Protein AF-0000000077172745 (afdb_homodimer)

Nearest PDB structures (foldseek):
  8a3k-assembly1_UNK  TM=3.254E-01  e=9.854E+00  synthetic construct
  8zrk-assembly1_R  TM=3.147E-01  e=7.035E+00  Homo sapiens
  8zrk-assembly1_R  TM=2.642E-01  e=8.471E+00  Homo sapiens
  8a3k-assembly1_UNK  TM=2.115E-01  e=8.072E+00  synthetic construct

Structure (mmCIF, N/CA/C/O backbone):
data_AF-0000000077172745-model_v1
#
loop_
_entity.id
_entity.type
_entity.pdbx_description
1 polymer 'Gll1315 protein'
#
loop_
_atom_site.group_PDB
_atom_site.id
_atom_site.type_symbol
_atom_site.label_atom_id
_atom_site.label_alt_id
_atom_site.label_comp_id
_atom_site.label_asym_id
_atom_site.label_entity_id
_atom_site.label_seq_id
_atom_site.pdbx_PDB_ins_code
_atom_site.Cartn_x
_atom_site.Cartn_y
_atom_site.Cartn_z
_atom_site.occupancy
_atom_site.B_iso_or_equiv
_atom_site.auth_seq_id
_atom_site.auth_comp_id
_atom_site.auth_asym_id
_atom_site.auth_atom_id
_atom_site.pdbx_PDB_model_num
ATOM 1 N N . MET A 1 1 ? -24.391 -17.422 -0.365 1 50.84 1 MET A N 1
ATOM 2 C CA . MET A 1 1 ? -23.547 -17.688 -1.522 1 50.84 1 MET A CA 1
ATOM 3 C C . MET A 1 1 ? -24.297 -17.453 -2.822 1 50.84 1 MET A C 1
ATOM 5 O O . MET A 1 1 ? -25.5 -17.75 -2.914 1 50.84 1 MET A O 1
ATOM 9 N N . LEU A 1 2 ? -23.891 -16.484 -3.512 1 57.5 2 LEU A N 1
ATOM 10 C CA . LEU A 1 2 ? -24.594 -16.266 -4.773 1 57.5 2 LEU A CA 1
ATOM 11 C C . LEU A 1 2 ? -24.75 -17.578 -5.539 1 57.5 2 LEU A C 1
ATOM 13 O O . LEU A 1 2 ? -23.875 -18.453 -5.469 1 57.5 2 LEU A O 1
ATOM 17 N N . PRO A 1 3 ? -25.844 -17.797 -6.059 1 70.88 3 PRO A N 1
ATOM 18 C CA . PRO A 1 3 ? -26.016 -19.047 -6.801 1 70.88 3 PRO A CA 1
ATOM 19 C C . PRO A 1 3 ? -24.969 -19.234 -7.902 1 70.88 3 PRO A C 1
ATOM 21 O O . PRO A 1 3 ? -24.547 -18.25 -8.523 1 70.88 3 PRO A O 1
ATOM 24 N N . GLU A 1 4 ? -24.344 -20.391 -7.949 1 77.44 4 GLU A N 1
ATOM 25 C CA . GLU A 1 4 ? -23.297 -20.797 -8.875 1 77.44 4 GLU A CA 1
ATOM 26 C C . GLU A 1 4 ? -23.609 -20.344 -10.297 1 77.44 4 GLU A C 1
ATOM 28 O O . GLU A 1 4 ? -22.719 -19.922 -11.039 1 77.44 4 GLU A O 1
ATOM 33 N N . ASN A 1 5 ? -24.828 -20.359 -10.617 1 82.69 5 ASN A N 1
ATOM 34 C CA . ASN A 1 5 ? -25.234 -19.969 -11.969 1 82.69 5 ASN A CA 1
ATOM 35 C C . ASN A 1 5 ? -24.969 -18.5 -12.227 1 82.69 5 ASN A C 1
ATOM 37 O O . ASN A 1 5 ? -24.516 -18.125 -13.305 1 82.69 5 ASN A O 1
ATOM 41 N N . TRP A 1 6 ? -25.297 -17.703 -11.266 1 86.25 6 TRP A N 1
ATOM 42 C CA . TRP A 1 6 ? -25.094 -16.266 -11.422 1 86.25 6 TRP A CA 1
ATOM 43 C C . TRP A 1 6 ? -23.609 -15.93 -11.531 1 86.25 6 TRP A C 1
ATOM 45 O O . TRP A 1 6 ? -23.219 -15.055 -12.297 1 86.25 6 TRP A O 1
ATOM 55 N N . LEU A 1 7 ? -22.844 -16.625 -10.844 1 86.5 7 LEU A N 1
ATOM 56 C CA . LEU A 1 7 ? -21.406 -16.391 -10.867 1 86.5 7 LEU A CA 1
ATOM 57 C C . LEU A 1 7 ? -20.812 -16.734 -12.234 1 86.5 7 LEU A C 1
ATOM 59 O O . LEU A 1 7 ? -19.984 -15.992 -12.758 1 86.5 7 LEU A O 1
ATOM 63 N N . ARG A 1 8 ? -21.281 -17.766 -12.797 1 86.81 8 ARG A N 1
ATOM 64 C CA . ARG A 1 8 ? -20.797 -18.188 -14.109 1 86.81 8 ARG A CA 1
ATOM 65 C C . ARG A 1 8 ? -21.266 -17.219 -15.195 1 86.81 8 ARG A C 1
ATOM 67 O O . ARG A 1 8 ? -20.531 -16.969 -16.172 1 86.81 8 ARG A O 1
ATOM 74 N N . GLN A 1 9 ? -22.438 -16.75 -14.977 1 87.38 9 GLN A N 1
ATOM 75 C CA . GLN A 1 9 ? -22.938 -15.766 -15.93 1 87.38 9 GLN A CA 1
ATOM 76 C C . GLN A 1 9 ? -22.094 -1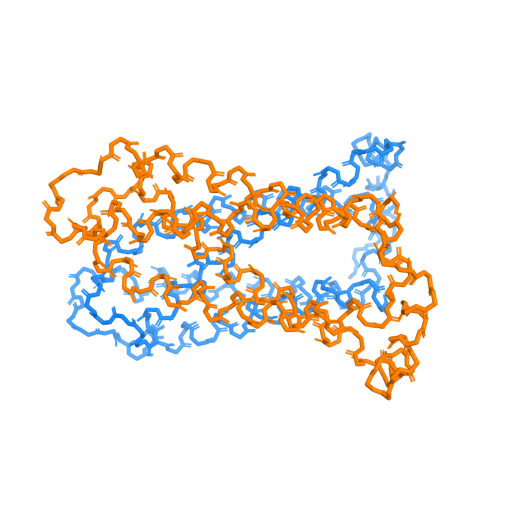4.492 -15.891 1 87.38 9 GLN A C 1
ATOM 78 O O . GLN A 1 9 ? -21.828 -13.891 -16.922 1 87.38 9 GLN A O 1
ATOM 83 N N . LEU A 1 10 ? -21.734 -14.156 -14.75 1 86 10 LEU A N 1
ATOM 84 C CA . LEU A 1 10 ? -20.891 -12.977 -14.586 1 86 10 LEU A CA 1
ATOM 85 C C . LEU A 1 10 ? -19.562 -13.172 -15.305 1 86 10 LEU A C 1
ATOM 87 O O . LEU A 1 10 ? -19.062 -12.25 -15.961 1 86 10 LEU A O 1
ATOM 91 N N . GLU A 1 11 ? -19.016 -14.312 -15.242 1 88.88 11 GLU A N 1
ATOM 92 C CA . GLU A 1 11 ? -17.734 -14.633 -15.867 1 88.88 11 GLU A CA 1
ATOM 93 C C . GLU A 1 11 ? -17.844 -14.578 -17.391 1 88.88 11 GLU A C 1
ATOM 95 O O . GLU A 1 11 ? -16.828 -14.453 -18.078 1 88.88 11 GLU A O 1
ATOM 100 N N . GLN A 1 12 ? -19.047 -14.609 -17.844 1 89.31 12 GLN A N 1
ATOM 101 C CA . GLN A 1 12 ? -19.25 -14.703 -19.281 1 89.31 12 GLN A CA 1
ATOM 102 C C . GLN A 1 12 ? -19.531 -13.336 -19.891 1 89.31 12 GLN A C 1
ATOM 104 O O . GLN A 1 12 ? -19.641 -13.203 -21.109 1 89.31 12 GLN A O 1
ATOM 109 N N . THR A 1 13 ? -19.625 -12.352 -19.047 1 90.19 13 THR A N 1
ATOM 110 C CA . THR A 1 13 ? -19.797 -11.016 -19.609 1 90.19 13 THR A CA 1
ATOM 111 C C . THR A 1 13 ? -18.578 -10.617 -20.453 1 90.19 13 THR A C 1
ATOM 113 O O . THR A 1 13 ? -17.484 -11.125 -20.234 1 90.19 13 THR A O 1
ATOM 116 N N . ALA A 1 14 ? -18.797 -9.711 -21.375 1 91.12 14 ALA A N 1
ATOM 117 C CA . ALA A 1 14 ? -17.75 -9.336 -22.328 1 91.12 14 ALA A CA 1
ATOM 118 C C . ALA A 1 14 ? -16.531 -8.773 -21.625 1 91.12 14 ALA A C 1
ATOM 120 O O . ALA A 1 14 ? -15.398 -9.164 -21.906 1 91.12 14 ALA A O 1
ATOM 121 N N . PRO A 1 15 ? -16.703 -7.93 -20.672 1 90.44 15 PRO A N 1
ATOM 122 C CA . PRO A 1 15 ? -15.523 -7.43 -19.969 1 90.44 15 PRO A CA 1
ATOM 123 C C . PRO A 1 15 ? -14.773 -8.523 -19.203 1 90.44 15 PRO A C 1
ATOM 125 O O . PRO A 1 15 ? -13.547 -8.531 -19.172 1 90.44 15 PRO A O 1
ATOM 128 N N . ALA A 1 16 ? -15.453 -9.344 -18.625 1 92.12 16 ALA A N 1
ATOM 129 C CA . ALA A 1 16 ? -14.82 -10.445 -17.891 1 92.12 16 ALA A CA 1
ATOM 130 C C . ALA A 1 16 ? -14.031 -11.352 -18.828 1 92.12 16 ALA A C 1
ATOM 132 O O . ALA A 1 16 ? -12.906 -11.75 -18.516 1 92.12 16 ALA A O 1
ATOM 133 N N . VAL A 1 17 ? -14.633 -11.625 -19.953 1 92 17 VAL A N 1
ATOM 134 C CA . VAL A 1 17 ? -13.977 -12.469 -20.938 1 92 17 VAL A CA 1
ATOM 135 C C . VAL A 1 17 ? -12.742 -11.758 -21.5 1 92 17 VAL A C 1
ATOM 137 O O . VAL A 1 17 ? -11.688 -12.367 -21.656 1 92 17 VAL A O 1
ATOM 140 N N . ALA A 1 18 ? -12.906 -10.5 -21.75 1 91.81 18 ALA A N 1
ATOM 141 C CA . ALA A 1 18 ? -11.773 -9.727 -22.25 1 91.81 18 ALA A CA 1
ATOM 142 C C . ALA A 1 18 ? -10.617 -9.742 -21.266 1 91.81 18 ALA A C 1
ATOM 144 O O . ALA A 1 18 ? -9.453 -9.859 -21.656 1 91.81 18 ALA A O 1
ATOM 145 N N . LEU A 1 19 ? -10.898 -9.695 -20.016 1 91.19 19 LEU A N 1
ATOM 146 C CA . LEU A 1 19 ? -9.883 -9.703 -18.969 1 91.19 19 LEU A CA 1
ATOM 147 C C . LEU A 1 19 ? -9.164 -11.039 -18.922 1 91.19 19 LEU A C 1
ATOM 149 O O . LEU A 1 19 ? -7.945 -11.094 -18.719 1 91.19 19 LEU A O 1
ATOM 153 N N . ARG A 1 20 ? -9.844 -12.008 -19.172 1 89.94 20 ARG A N 1
ATOM 154 C CA . ARG A 1 20 ? -9.258 -13.344 -19.078 1 89.94 20 ARG A CA 1
ATOM 155 C C . ARG A 1 20 ? -8.453 -13.68 -20.328 1 89.94 20 ARG A C 1
ATOM 157 O O . ARG A 1 20 ? -7.453 -14.391 -20.266 1 89.94 20 ARG A O 1
ATOM 164 N N . GLN A 1 21 ? -8.93 -13.133 -21.375 1 88.81 2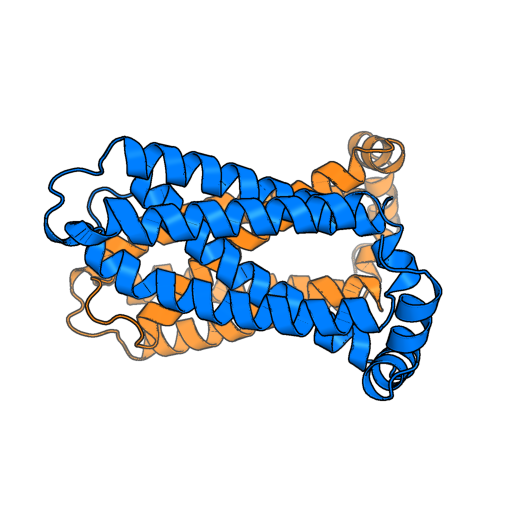1 GLN A N 1
ATOM 165 C CA . GLN A 1 21 ? -8.312 -13.492 -22.656 1 88.81 21 GLN A CA 1
ATOM 166 C C . GLN A 1 21 ? -7.129 -12.586 -22.969 1 88.81 21 GLN A C 1
ATOM 168 O O . GLN A 1 21 ? -6.211 -12.984 -23.688 1 88.81 21 GLN A O 1
ATOM 173 N N . GLY A 1 22 ? -7.188 -11.375 -22.484 1 89 22 GLY A N 1
ATOM 174 C CA . GLY A 1 22 ? -6.07 -10.469 -22.703 1 89 22 GLY A CA 1
ATOM 175 C C . GLY A 1 22 ? -4.852 -10.805 -21.875 1 89 22 GLY A C 1
ATOM 176 O O . GLY A 1 22 ? -4.941 -10.922 -20.641 1 89 22 GLY A O 1
ATOM 177 N N . VAL A 1 23 ? -3.795 -10.844 -22.562 1 89.5 23 VAL A N 1
ATOM 178 C CA . VAL A 1 23 ? -2.557 -11.281 -21.922 1 89.5 23 VAL A CA 1
ATOM 179 C C . VAL A 1 23 ? -2.178 -10.289 -20.828 1 89.5 23 VAL A C 1
ATOM 181 O O . VAL A 1 23 ? -1.741 -10.695 -19.75 1 89.5 23 VAL A O 1
ATOM 184 N N . TRP A 1 24 ? -2.383 -9.062 -21.078 1 93.31 24 TRP A N 1
ATOM 185 C CA . TRP A 1 24 ? -1.874 -8.062 -20.156 1 93.31 24 TRP A CA 1
ATOM 186 C C . TRP A 1 24 ? -3.02 -7.352 -19.438 1 93.31 24 TRP A C 1
ATOM 188 O O . TRP A 1 24 ? -2.789 -6.523 -18.562 1 93.31 24 TRP A O 1
ATOM 198 N N . LEU A 1 25 ? -4.227 -7.598 -19.75 1 94.31 25 LEU A N 1
ATOM 199 C CA . LEU A 1 25 ? -5.352 -6.855 -19.203 1 94.31 25 LEU A CA 1
ATOM 200 C C . LEU A 1 25 ? -5.555 -7.203 -17.719 1 94.31 25 LEU A C 1
ATOM 202 O O . LEU A 1 25 ? -5.711 -6.309 -16.891 1 94.31 25 LEU A O 1
ATOM 206 N N . TYR A 1 26 ? -5.5 -8.5 -17.422 1 94.31 26 TYR A N 1
ATOM 207 C CA . TYR A 1 26 ? -5.695 -8.922 -16.047 1 94.31 26 TYR A CA 1
ATOM 208 C C . TYR A 1 26 ? -4.578 -8.391 -15.156 1 94.31 26 TYR A C 1
ATOM 210 O O . TYR A 1 26 ? -4.84 -7.727 -14.148 1 94.31 26 TYR A O 1
ATOM 218 N N . PRO A 1 27 ? -3.262 -8.555 -15.547 1 95.62 27 PRO A N 1
ATOM 219 C CA . PRO A 1 27 ? -2.176 -7.973 -14.75 1 95.62 27 PRO A CA 1
ATOM 220 C C . PRO A 1 27 ? -2.277 -6.457 -14.625 1 95.62 27 PRO A C 1
ATOM 222 O O . PRO A 1 27 ? -1.939 -5.891 -13.586 1 95.62 27 PRO A O 1
ATOM 225 N N . ALA A 1 28 ? -2.734 -5.805 -15.656 1 97.19 28 ALA A N 1
ATOM 226 C CA . ALA A 1 28 ? -2.867 -4.352 -15.617 1 97.19 28 ALA A CA 1
ATOM 227 C C . ALA A 1 28 ? -3.916 -3.924 -14.594 1 97.19 28 ALA A C 1
ATOM 229 O O . ALA A 1 28 ? -3.691 -2.99 -13.812 1 97.19 28 ALA A O 1
ATOM 230 N N . VAL A 1 29 ? -5.078 -4.602 -14.547 1 97.56 29 VAL A N 1
ATOM 231 C CA . VAL A 1 29 ? -6.129 -4.273 -13.586 1 97.56 29 VAL A CA 1
ATOM 232 C C . VAL A 1 29 ? -5.672 -4.629 -12.172 1 97.56 29 VAL A C 1
ATOM 234 O O . VAL A 1 29 ? -5.977 -3.912 -11.219 1 97.56 29 VAL A O 1
ATOM 237 N N . GLU A 1 30 ? -4.926 -5.672 -12.07 1 97.19 30 GLU A N 1
ATOM 238 C CA . GLU A 1 30 ? -4.363 -6.047 -10.773 1 97.19 30 GLU A CA 1
ATOM 239 C C . GLU A 1 30 ? -3.418 -4.969 -10.25 1 97.19 30 GLU A C 1
ATOM 241 O O . GLU A 1 30 ? -3.453 -4.629 -9.062 1 97.19 30 GLU A O 1
ATOM 246 N N . ILE A 1 31 ? -2.6 -4.461 -11.086 1 98.31 31 ILE A N 1
ATOM 247 C CA . ILE A 1 31 ? -1.647 -3.416 -10.727 1 98.31 31 ILE A CA 1
ATOM 248 C C . ILE A 1 31 ? -2.398 -2.168 -10.273 1 98.31 31 ILE A C 1
ATOM 250 O O . ILE A 1 31 ? -2.033 -1.55 -9.266 1 98.31 31 ILE A O 1
ATOM 254 N N . VAL A 1 32 ? -3.443 -1.832 -10.992 1 98.44 32 VAL A N 1
ATOM 255 C CA . VAL A 1 32 ? -4.27 -0.694 -10.602 1 98.44 32 VAL A CA 1
ATOM 256 C C . VAL A 1 32 ? -4.883 -0.946 -9.227 1 98.44 32 VAL A C 1
ATOM 258 O O . VAL A 1 32 ? -4.895 -0.056 -8.375 1 98.44 32 VAL A O 1
ATOM 261 N N . HIS A 1 33 ? -5.426 -2.186 -9.047 1 98.44 33 HIS A N 1
ATOM 262 C CA . HIS A 1 33 ? -6.031 -2.553 -7.777 1 98.44 33 HIS A CA 1
ATOM 263 C C . HIS A 1 33 ? -5.027 -2.445 -6.637 1 98.44 33 HIS A C 1
ATOM 265 O O . HIS A 1 33 ? -5.332 -1.884 -5.582 1 98.44 33 HIS A O 1
ATOM 271 N N . ILE A 1 34 ? -3.805 -2.865 -6.805 1 98.38 34 ILE A N 1
ATOM 272 C CA . ILE A 1 34 ? -2.754 -2.859 -5.793 1 98.38 34 ILE A CA 1
ATOM 273 C C . ILE A 1 34 ? -2.322 -1.423 -5.508 1 98.38 34 ILE A C 1
ATOM 275 O O . ILE A 1 34 ? -2.182 -1.029 -4.344 1 98.38 34 ILE A O 1
ATOM 279 N N . ALA A 1 35 ? -2.158 -0.642 -6.539 1 98.44 35 ALA A N 1
ATOM 280 C CA . ALA A 1 35 ? -1.771 0.756 -6.375 1 98.44 35 ALA A CA 1
ATOM 281 C C . ALA A 1 35 ? -2.828 1.53 -5.59 1 98.44 35 ALA A C 1
ATOM 283 O O . ALA A 1 35 ? -2.5 2.311 -4.695 1 98.44 35 ALA A O 1
ATOM 284 N N . ALA A 1 36 ? -4.082 1.342 -5.996 1 98.75 36 ALA A N 1
ATOM 285 C CA . ALA A 1 36 ? -5.191 1.995 -5.305 1 98.75 36 ALA A CA 1
ATOM 286 C C . ALA A 1 36 ? -5.242 1.579 -3.838 1 98.75 36 ALA A C 1
ATOM 288 O O . ALA A 1 36 ? -5.48 2.41 -2.959 1 98.75 36 ALA A O 1
ATOM 289 N N . PHE A 1 37 ? -5.004 0.322 -3.613 1 98.5 37 PHE A N 1
ATOM 290 C CA . PHE A 1 37 ? -5.016 -0.201 -2.252 1 98.5 37 PHE A CA 1
ATOM 291 C C . PHE A 1 37 ? -3.895 0.416 -1.424 1 98.5 37 PHE A C 1
ATOM 293 O O . PHE A 1 37 ? -4.102 0.795 -0.27 1 98.5 37 PHE A O 1
ATOM 300 N N . VAL A 1 38 ? -2.689 0.513 -1.949 1 98.62 38 VAL A N 1
ATOM 301 C CA . VAL A 1 38 ? -1.536 1.095 -1.271 1 98.62 38 VAL A CA 1
ATOM 302 C C . VAL A 1 38 ? -1.859 2.521 -0.836 1 98.62 38 VAL A C 1
ATOM 304 O O . VAL A 1 38 ? -1.606 2.9 0.31 1 98.62 38 VAL A O 1
ATOM 307 N N . LEU A 1 39 ? -2.453 3.252 -1.712 1 98.44 39 LEU A N 1
ATOM 308 C CA . LEU A 1 39 ? -2.752 4.645 -1.397 1 98.44 39 LEU A CA 1
ATOM 309 C C . LEU A 1 39 ? -3.904 4.742 -0.402 1 98.44 39 LEU A C 1
ATOM 311 O O . LEU A 1 39 ? -3.869 5.566 0.516 1 98.44 39 LEU A O 1
ATOM 315 N N . ALA A 1 40 ? -4.934 3.916 -0.596 1 98.69 40 ALA A N 1
ATOM 316 C CA . ALA A 1 40 ? -6.086 3.957 0.296 1 98.69 40 ALA A CA 1
ATOM 317 C C . ALA A 1 40 ? -5.699 3.559 1.717 1 98.69 40 ALA A C 1
ATOM 319 O O . ALA A 1 40 ? -5.93 4.312 2.664 1 98.69 40 ALA A O 1
ATOM 320 N N . VAL A 1 41 ? -5.062 2.391 1.834 1 98.69 41 VAL A N 1
ATOM 321 C CA . VAL A 1 41 ? -4.707 1.863 3.146 1 98.69 41 VAL A CA 1
ATOM 322 C C . VAL A 1 41 ? -3.57 2.689 3.744 1 98.69 41 VAL A C 1
ATOM 324 O O . VAL A 1 41 ? -3.527 2.91 4.957 1 98.69 41 VAL A O 1
ATOM 327 N N . GLY A 1 42 ? -2.629 3.168 2.914 1 98.31 42 GLY A N 1
ATOM 328 C CA . GLY A 1 42 ? -1.601 4.074 3.4 1 98.31 42 GLY A CA 1
ATOM 329 C C . GLY A 1 42 ? -2.162 5.332 4.031 1 98.31 42 GLY A C 1
ATOM 330 O O . GLY A 1 42 ? -1.779 5.703 5.141 1 98.31 42 GLY A O 1
ATOM 331 N N . ALA A 1 43 ? -3.086 5.938 3.342 1 98.38 43 ALA A N 1
ATOM 332 C CA . ALA A 1 43 ? -3.697 7.168 3.834 1 98.38 43 ALA A CA 1
ATOM 333 C C . ALA A 1 43 ? -4.469 6.918 5.125 1 98.38 43 ALA A C 1
ATOM 335 O O . ALA A 1 43 ? -4.359 7.688 6.082 1 98.38 43 ALA A O 1
ATOM 336 N N . VAL A 1 44 ? -5.223 5.867 5.117 1 98.56 44 VAL A N 1
ATOM 337 C CA . VAL A 1 44 ? -6.023 5.535 6.293 1 98.56 44 VAL A CA 1
ATOM 338 C C . VAL A 1 44 ? -5.105 5.215 7.469 1 98.56 44 VAL A C 1
ATOM 340 O O . VAL A 1 44 ? -5.328 5.688 8.586 1 98.56 44 VAL A O 1
ATOM 343 N N . ALA A 1 45 ? -4.113 4.441 7.258 1 98.5 45 ALA A N 1
ATOM 344 C CA . ALA A 1 45 ? -3.205 4.027 8.328 1 98.5 45 ALA A CA 1
ATOM 345 C C . ALA A 1 45 ? -2.48 5.23 8.922 1 98.5 45 ALA A C 1
ATOM 347 O O . ALA A 1 45 ? -2.311 5.316 10.141 1 98.5 45 ALA A O 1
ATOM 348 N N . LEU A 1 46 ? -2.076 6.094 8.086 1 97.81 46 LEU A N 1
ATOM 349 C CA . LEU A 1 46 ? -1.349 7.258 8.578 1 97.81 46 LEU A CA 1
ATOM 350 C C . LEU A 1 46 ? -2.27 8.188 9.359 1 97.81 46 LEU A C 1
ATOM 352 O O . LEU A 1 46 ? -1.87 8.75 10.383 1 97.81 46 LEU A O 1
ATOM 356 N N . PHE A 1 47 ? -3.477 8.352 8.922 1 97.75 47 PHE A N 1
ATOM 357 C CA . PHE A 1 47 ? -4.449 9.117 9.688 1 97.75 47 PHE A CA 1
ATOM 358 C C . PHE A 1 47 ? -4.719 8.453 11.039 1 97.75 47 PHE A C 1
ATOM 360 O O . PHE A 1 47 ? -4.777 9.133 12.062 1 97.75 47 PHE A O 1
ATOM 367 N N . ASP A 1 48 ? -4.891 7.133 10.969 1 98.44 48 ASP A N 1
ATOM 368 C CA . ASP A 1 48 ? -5.125 6.367 12.188 1 98.44 48 ASP A CA 1
ATOM 369 C C . ASP A 1 48 ? -3.961 6.523 13.164 1 98.44 48 ASP A C 1
ATOM 371 O O . ASP A 1 48 ? -4.168 6.645 14.375 1 98.44 48 ASP A O 1
ATOM 375 N N . LEU A 1 49 ? -2.77 6.523 12.68 1 97.38 49 LEU A N 1
ATOM 376 C CA . LEU A 1 49 ? -1.591 6.652 13.523 1 97.38 49 LEU A CA 1
ATOM 377 C C . LEU A 1 49 ? -1.557 8.023 14.203 1 97.38 49 LEU A C 1
ATOM 379 O O . LEU A 1 49 ? -1.179 8.133 15.367 1 97.38 49 LEU A O 1
ATOM 383 N N . ARG A 1 50 ? -1.938 9.008 13.438 1 96.12 50 ARG A N 1
ATOM 384 C CA . ARG A 1 50 ? -2.062 10.328 14.047 1 96.12 50 ARG A CA 1
ATOM 385 C C . ARG A 1 50 ? -3.078 10.312 15.188 1 96.12 50 ARG A C 1
ATOM 387 O O . ARG A 1 50 ? -2.846 10.898 16.234 1 96.12 50 ARG A O 1
ATOM 394 N N . LEU A 1 51 ? -4.172 9.672 15.023 1 96.75 51 LEU A N 1
ATOM 395 C CA . LEU A 1 51 ? -5.23 9.625 16.031 1 96.75 51 LEU A CA 1
ATOM 396 C C . LEU A 1 51 ? -4.781 8.836 17.25 1 96.75 51 LEU A C 1
ATOM 398 O O . LEU A 1 51 ? -5.211 9.117 18.375 1 96.75 51 LEU A O 1
ATOM 402 N N . VAL A 1 52 ? -3.965 7.863 17.031 1 96.12 52 VAL A N 1
ATOM 403 C CA . VAL A 1 52 ? -3.539 7.012 18.141 1 96.12 52 VAL A CA 1
ATOM 404 C C . VAL A 1 52 ? -2.434 7.703 18.938 1 96.12 52 VAL A C 1
ATOM 406 O O . VAL A 1 52 ? -2.146 7.324 20.078 1 96.12 52 VAL A O 1
ATOM 409 N N . GLY A 1 53 ? -1.769 8.719 18.344 1 90.69 53 GLY A N 1
ATOM 410 C CA . GLY A 1 53 ? -0.895 9.508 19.203 1 90.69 53 GLY A CA 1
ATOM 411 C C . GLY A 1 53 ? 0.439 9.828 18.547 1 90.69 53 GLY A C 1
ATOM 412 O O . GLY A 1 53 ? 1.269 10.523 19.141 1 90.69 53 GLY A O 1
ATOM 413 N N . LEU A 1 54 ? 0.581 9.367 17.344 1 87.69 54 LEU A N 1
ATOM 414 C CA . LEU A 1 54 ? 1.799 9.758 16.641 1 87.69 54 LEU A CA 1
ATOM 415 C C . LEU A 1 54 ? 1.678 11.164 16.078 1 87.69 54 LEU A C 1
ATOM 417 O O . LEU A 1 54 ? 0.584 11.594 15.703 1 87.69 54 LEU A O 1
ATOM 421 N N . ALA A 1 55 ? 2.762 11.992 16.078 1 80.19 55 ALA A N 1
ATOM 422 C CA . ALA A 1 55 ? 2.891 13.312 15.477 1 80.19 55 ALA A CA 1
ATOM 423 C C . ALA A 1 55 ? 1.837 14.273 16.016 1 80.19 55 ALA A C 1
ATOM 425 O O . ALA A 1 55 ? 1.13 14.93 15.258 1 80.19 55 ALA A O 1
ATOM 426 N N . ARG A 1 56 ? 1.791 14.492 17.219 1 80.12 56 ARG A N 1
ATOM 427 C CA . ARG A 1 56 ? 0.794 15.289 17.922 1 80.12 56 ARG A CA 1
ATOM 428 C C . ARG A 1 56 ? 0.866 16.75 17.5 1 80.12 56 ARG A C 1
ATOM 430 O O . ARG A 1 56 ? -0.096 17.5 17.672 1 80.12 56 ARG A O 1
ATOM 437 N N . ALA A 1 57 ? 1.883 17.062 16.844 1 80.81 57 ALA A N 1
ATOM 438 C CA . ALA A 1 57 ? 2.047 18.453 16.438 1 80.81 57 ALA A CA 1
ATOM 439 C C . ALA A 1 57 ? 1.233 18.75 15.188 1 80.81 57 ALA A C 1
ATOM 441 O O . ALA A 1 57 ? 1.002 19.922 14.859 1 80.81 57 ALA A O 1
ATOM 442 N N . LEU A 1 58 ? 0.783 17.719 14.492 1 85.88 58 LEU A N 1
ATOM 443 C CA . LEU A 1 58 ? -0.018 17.922 13.289 1 85.88 58 LEU A CA 1
ATOM 444 C C . LEU A 1 58 ? -1.492 18.078 13.633 1 85.88 58 LEU A C 1
ATOM 446 O O . LEU A 1 58 ? -2.094 17.203 14.25 1 85.88 58 LEU A O 1
ATOM 450 N N . PRO A 1 59 ? -2.031 19.266 13.258 1 89.25 59 PRO A N 1
ATOM 451 C CA . PRO A 1 59 ? -3.465 19.391 13.523 1 89.25 59 PRO A CA 1
ATOM 452 C C . PRO A 1 59 ? -4.305 18.359 12.789 1 89.25 59 PRO A C 1
ATOM 454 O O . PRO A 1 59 ? -4.047 18.062 11.617 1 89.25 59 PRO A O 1
ATOM 457 N N . VAL A 1 60 ? -5.254 17.828 13.5 1 93 60 VAL A N 1
ATOM 458 C CA . VAL A 1 60 ? -6.012 16.688 13.008 1 93 60 VAL A CA 1
ATOM 459 C C . VAL A 1 60 ? -6.906 17.125 11.844 1 93 60 VAL A C 1
ATOM 461 O O . VAL A 1 60 ? -6.984 16.438 10.828 1 93 60 VAL A O 1
ATOM 464 N N . ALA A 1 61 ? -7.465 18.234 11.914 1 93.25 61 ALA A N 1
ATOM 465 C CA . ALA A 1 61 ? -8.477 18.641 10.938 1 93.25 61 ALA A CA 1
ATOM 466 C C . ALA A 1 61 ? -7.859 18.859 9.562 1 93.25 61 ALA A C 1
ATOM 468 O O . ALA A 1 61 ? -8.328 18.312 8.57 1 93.25 61 ALA A O 1
ATOM 469 N N . PRO A 1 62 ? -6.793 19.641 9.492 1 91.44 62 PRO A N 1
ATOM 470 C CA . PRO A 1 62 ? -6.16 19.781 8.18 1 91.44 62 PRO A CA 1
ATOM 471 C C . PRO A 1 62 ? -5.633 18.469 7.621 1 91.44 62 PRO A C 1
ATOM 473 O O . PRO A 1 62 ? -5.664 18.25 6.41 1 91.44 62 PRO A O 1
ATOM 476 N N . LEU A 1 63 ? -5.137 17.625 8.477 1 93 63 LEU A N 1
ATOM 477 C CA . LEU A 1 63 ? -4.66 16.328 8.039 1 93 63 LEU A CA 1
ATOM 478 C C . LEU A 1 63 ? -5.812 15.484 7.492 1 93 63 LEU A C 1
ATOM 480 O O . LEU A 1 63 ? -5.66 14.812 6.469 1 93 63 LEU A O 1
ATOM 484 N N . ALA A 1 64 ? -6.91 15.469 8.156 1 93.94 64 ALA A N 1
ATOM 485 C CA . ALA A 1 64 ? -8.102 14.758 7.695 1 93.94 64 ALA A CA 1
ATOM 486 C C . ALA A 1 64 ? -8.539 15.258 6.324 1 93.94 64 ALA A C 1
ATOM 488 O O . ALA A 1 64 ? -8.875 14.461 5.445 1 93.94 64 ALA A O 1
ATOM 489 N N . ARG A 1 65 ? -8.531 16.531 6.102 1 93.56 65 ARG A N 1
ATOM 490 C CA . ARG A 1 65 ? -8.961 17.141 4.848 1 93.56 65 ARG A CA 1
ATOM 491 C C . ARG A 1 65 ? -8.031 16.766 3.705 1 93.56 65 ARG A C 1
ATOM 493 O O . ARG A 1 65 ? -8.414 16.828 2.535 1 93.56 65 ARG A O 1
ATOM 500 N N . PHE A 1 66 ? -6.887 16.375 4.062 1 94.38 66 PHE A N 1
ATOM 501 C CA . PHE A 1 66 ? -5.898 15.938 3.08 1 94.38 66 PHE A CA 1
ATOM 502 C C . PHE A 1 66 ? -5.988 14.438 2.852 1 94.38 66 PHE A C 1
ATOM 504 O O . PHE A 1 66 ? -6.223 13.984 1.728 1 94.38 66 PHE A O 1
ATOM 511 N N . LEU A 1 67 ? -5.918 13.625 3.875 1 96.31 67 LEU A N 1
ATOM 512 C CA . LEU A 1 67 ? -5.73 12.18 3.773 1 96.31 67 LEU A CA 1
ATOM 513 C C . LEU A 1 67 ? -7.043 11.484 3.428 1 96.31 67 LEU A C 1
ATOM 515 O O . LEU A 1 67 ? -7.055 10.508 2.676 1 96.31 67 LEU A O 1
ATOM 519 N N . LEU A 1 68 ? -8.141 12 3.93 1 95.75 68 LEU A N 1
ATOM 520 C CA . LEU A 1 68 ? -9.383 11.25 3.826 1 95.75 68 LEU A CA 1
ATOM 521 C C . LEU A 1 68 ? -9.93 11.289 2.4 1 95.75 68 LEU A C 1
ATOM 523 O O . LEU A 1 68 ? -10.391 10.273 1.881 1 95.75 68 LEU A 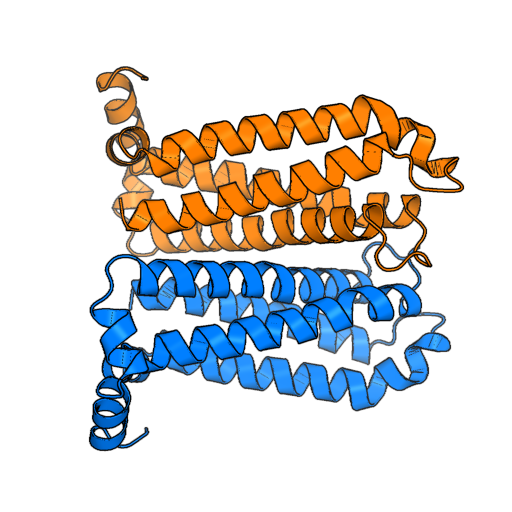O 1
ATOM 527 N N . PRO A 1 69 ? -9.867 12.422 1.689 1 96.5 69 PRO A N 1
ATOM 528 C CA . PRO A 1 69 ? -10.266 12.383 0.28 1 96.5 69 PRO A CA 1
ATOM 529 C C . PRO A 1 69 ? -9.391 11.453 -0.556 1 96.5 69 PRO A C 1
ATOM 531 O O . PRO A 1 69 ? -9.883 10.797 -1.478 1 96.5 69 PRO A O 1
ATOM 534 N N . VAL A 1 70 ? -8.07 11.406 -0.272 1 97.25 70 VAL A N 1
ATOM 535 C CA . VAL A 1 70 ? -7.18 10.477 -0.955 1 97.25 70 VAL A CA 1
ATOM 536 C C . VAL A 1 70 ? -7.609 9.039 -0.661 1 97.25 70 VAL A C 1
ATOM 538 O O . VAL A 1 70 ? -7.695 8.211 -1.571 1 97.25 70 VAL A O 1
ATOM 541 N N . ALA A 1 71 ? -7.891 8.75 0.564 1 98.06 71 ALA A N 1
ATOM 542 C CA . ALA A 1 71 ? -8.328 7.422 0.973 1 98.06 71 ALA A CA 1
ATOM 543 C C . ALA A 1 71 ? -9.609 7.023 0.255 1 98.06 71 ALA A C 1
ATOM 545 O O . ALA A 1 71 ? -9.711 5.918 -0.288 1 98.06 71 ALA A O 1
ATOM 546 N N . HIS A 1 72 ? -10.609 7.898 0.23 1 97.56 72 HIS A N 1
ATOM 547 C CA . HIS A 1 72 ? -11.906 7.602 -0.368 1 97.56 72 HIS A CA 1
ATOM 548 C C . HIS A 1 72 ? -11.781 7.395 -1.874 1 97.56 72 HIS A C 1
ATOM 550 O O . HIS A 1 72 ? -12.359 6.453 -2.424 1 97.56 72 HIS A O 1
ATOM 556 N N . SER A 1 73 ? -11.109 8.281 -2.521 1 98.12 73 SER A N 1
ATOM 557 C CA . SER A 1 73 ? -10.969 8.156 -3.969 1 98.12 73 SER A CA 1
ATOM 558 C C . SER A 1 73 ? -10.172 6.914 -4.348 1 98.12 73 SER A C 1
ATOM 560 O O . SER A 1 73 ? -10.539 6.203 -5.289 1 98.12 73 SER A O 1
ATOM 562 N N . SER A 1 74 ? -9.133 6.684 -3.615 1 98.62 74 SER A N 1
ATOM 563 C CA . SER A 1 74 ? -8.344 5.492 -3.896 1 98.62 74 SER A CA 1
ATOM 564 C C . SER A 1 74 ? -9.117 4.223 -3.557 1 98.62 74 SER A C 1
ATOM 566 O O . SER A 1 74 ? -8.969 3.199 -4.23 1 98.62 74 SER A O 1
ATOM 568 N N . PHE A 1 75 ? -9.898 4.281 -2.535 1 98.56 75 PHE A N 1
ATOM 569 C CA . PHE A 1 75 ? -10.75 3.141 -2.201 1 98.56 75 PHE A CA 1
ATOM 570 C C . PHE A 1 75 ? -11.742 2.863 -3.32 1 98.56 75 PHE A C 1
ATOM 572 O O . PHE A 1 75 ? -12.008 1.705 -3.654 1 98.56 75 PHE A O 1
ATOM 579 N N . ALA A 1 76 ? -12.359 3.895 -3.844 1 98.56 76 ALA A N 1
ATOM 580 C CA . ALA A 1 76 ? -13.273 3.729 -4.969 1 98.56 76 ALA A CA 1
ATOM 581 C C . ALA A 1 76 ? -12.578 3.045 -6.145 1 98.56 76 ALA A C 1
ATOM 583 O O . ALA A 1 76 ? -13.141 2.139 -6.762 1 98.56 76 ALA A O 1
ATOM 584 N N . ALA A 1 77 ? -11.391 3.477 -6.438 1 98.62 77 ALA A N 1
ATOM 585 C CA . ALA A 1 77 ? -10.609 2.857 -7.508 1 98.62 77 ALA A CA 1
ATOM 586 C C . ALA A 1 77 ? -10.297 1.399 -7.188 1 98.62 77 ALA A C 1
ATOM 588 O O . ALA A 1 77 ? -10.367 0.536 -8.062 1 98.62 77 ALA A O 1
ATOM 589 N N . ALA A 1 78 ? -9.953 1.122 -5.957 1 98.62 78 ALA A N 1
ATOM 590 C CA . ALA A 1 78 ? -9.688 -0.25 -5.531 1 98.62 78 ALA A CA 1
ATOM 591 C C . ALA A 1 78 ? -10.945 -1.111 -5.645 1 98.62 78 ALA A C 1
ATOM 593 O O . ALA A 1 78 ? -10.875 -2.264 -6.082 1 98.62 78 ALA A O 1
ATOM 594 N N . ALA A 1 79 ? -12.078 -0.566 -5.254 1 98.25 79 ALA A N 1
ATOM 595 C CA . ALA A 1 79 ? -13.344 -1.293 -5.324 1 98.25 79 ALA A CA 1
ATOM 596 C C . ALA A 1 79 ? -13.711 -1.609 -6.773 1 98.25 79 ALA A C 1
ATOM 598 O O . ALA A 1 79 ? -14.117 -2.73 -7.086 1 98.25 79 ALA A O 1
ATOM 599 N N . LEU A 1 80 ? -13.539 -0.64 -7.629 1 98.06 80 LEU A N 1
ATOM 600 C CA . LEU A 1 80 ? -13.883 -0.822 -9.039 1 98.06 80 LEU A CA 1
ATOM 601 C C . LEU A 1 80 ? -12.969 -1.854 -9.688 1 98.06 80 LEU A C 1
ATOM 603 O O . LEU A 1 80 ? -13.438 -2.754 -10.391 1 98.06 80 LEU A O 1
ATOM 607 N N . SER A 1 81 ? -11.688 -1.716 -9.492 1 98.06 81 SER A N 1
ATOM 608 C CA . SER A 1 81 ? -10.758 -2.688 -10.047 1 98.06 81 SER A CA 1
ATOM 609 C C . SER A 1 81 ? -10.938 -4.062 -9.414 1 98.06 81 SER A C 1
ATOM 611 O O . SER A 1 81 ? -10.828 -5.086 -10.086 1 98.06 81 SER A O 1
ATOM 613 N N . GLY A 1 82 ? -11.266 -4.098 -8.109 1 97.56 82 GLY A N 1
ATOM 614 C CA . GLY A 1 82 ? -11.578 -5.355 -7.449 1 97.56 82 GLY A CA 1
ATOM 615 C C . GLY A 1 82 ? -12.797 -6.047 -8.023 1 97.56 82 GLY A C 1
ATOM 616 O O . GLY A 1 82 ? -12.812 -7.27 -8.188 1 97.56 82 GLY A O 1
ATOM 617 N N . LEU A 1 83 ? -13.805 -5.312 -8.305 1 96.94 83 LEU A N 1
ATOM 618 C CA . LEU A 1 83 ? -15 -5.859 -8.93 1 96.94 83 LEU A CA 1
ATOM 619 C C . LEU A 1 83 ? -14.68 -6.441 -10.297 1 96.94 83 LEU A C 1
ATOM 621 O O . LEU A 1 83 ? -15.227 -7.484 -10.68 1 96.94 83 LEU A O 1
ATOM 625 N N . MET A 1 84 ? -13.844 -5.77 -11.031 1 96.44 84 MET A N 1
ATOM 626 C CA . MET A 1 84 ? -13.43 -6.273 -12.336 1 96.44 84 MET A CA 1
ATOM 627 C C . MET A 1 84 ? -12.68 -7.594 -12.195 1 96.44 84 MET A C 1
ATOM 629 O O . MET A 1 84 ? -12.922 -8.531 -12.953 1 96.44 84 MET A O 1
ATOM 633 N N . LEU A 1 85 ? -11.805 -7.664 -11.242 1 96.56 85 LEU A N 1
ATOM 634 C CA . LEU A 1 85 ? -11.047 -8.891 -11.008 1 96.56 85 LEU A CA 1
ATOM 635 C C . LEU A 1 85 ? -11.969 -10.016 -10.562 1 96.56 85 LEU A C 1
ATOM 637 O O . LEU A 1 85 ? -11.805 -11.164 -10.969 1 96.56 85 LEU A O 1
ATOM 641 N N . PHE A 1 86 ? -12.898 -9.641 -9.719 1 96.38 86 PHE A N 1
ATOM 642 C CA . PHE A 1 86 ? -13.875 -10.617 -9.266 1 96.38 86 PHE A CA 1
ATOM 643 C C . PHE A 1 86 ? -14.672 -11.172 -10.438 1 96.38 86 PHE A C 1
ATOM 645 O O . PHE A 1 86 ? -14.883 -12.383 -10.539 1 96.38 86 PHE A O 1
ATOM 652 N N . ALA A 1 87 ? -15.109 -10.352 -11.305 1 94.19 87 ALA A N 1
ATOM 653 C CA . ALA A 1 87 ? -15.922 -10.766 -12.445 1 94.19 87 ALA A CA 1
ATOM 654 C C . ALA A 1 87 ? -15.156 -11.75 -13.328 1 94.19 87 ALA A C 1
ATOM 656 O O . ALA A 1 87 ? -15.75 -12.656 -13.914 1 94.19 87 ALA A O 1
ATOM 657 N N . ALA A 1 88 ? -13.922 -11.625 -13.406 1 92.69 88 ALA A N 1
ATOM 658 C CA . ALA A 1 88 ? -13.094 -12.469 -14.258 1 92.69 88 ALA A CA 1
ATOM 659 C C . ALA A 1 88 ? -12.961 -13.875 -13.68 1 92.69 88 ALA A C 1
ATOM 661 O O . ALA A 1 88 ? -12.805 -14.852 -14.422 1 92.69 88 ALA A O 1
ATOM 662 N N . ASP A 1 89 ? -13.031 -13.992 -12.398 1 93.5 89 ASP A N 1
ATOM 663 C CA . ASP A 1 89 ? -12.844 -15.273 -11.719 1 93.5 89 ASP A CA 1
ATOM 664 C C . ASP A 1 89 ? -13.867 -15.453 -10.594 1 93.5 89 ASP A C 1
ATOM 666 O O . ASP A 1 89 ? -13.508 -15.836 -9.477 1 93.5 89 ASP A O 1
ATOM 670 N N . ALA A 1 90 ? -15.055 -15.148 -10.875 1 93.81 90 ALA A N 1
ATOM 671 C CA . ALA A 1 90 ? -16.094 -15.008 -9.875 1 93.81 90 ALA A CA 1
ATOM 672 C C . ALA A 1 90 ? -16.297 -16.297 -9.094 1 93.81 90 ALA A C 1
ATOM 674 O O . ALA A 1 90 ? -16.312 -16.297 -7.859 1 93.81 90 ALA A O 1
ATOM 675 N N . ALA A 1 91 ? -16.406 -17.422 -9.742 1 92.25 91 ALA A N 1
ATOM 676 C CA . ALA A 1 91 ? -16.688 -18.703 -9.086 1 92.25 91 ALA A CA 1
ATOM 677 C C . ALA A 1 91 ? -15.539 -19.109 -8.172 1 92.25 91 ALA A C 1
ATOM 679 O O . ALA A 1 91 ? -15.758 -19.5 -7.02 1 92.25 91 ALA A O 1
ATOM 680 N N . ALA A 1 92 ? -14.367 -18.984 -8.672 1 92.69 92 ALA A N 1
ATOM 681 C CA . ALA A 1 92 ? -13.188 -19.359 -7.902 1 92.69 92 ALA A CA 1
ATOM 682 C C . ALA A 1 92 ? -13.016 -18.469 -6.684 1 92.69 92 ALA A C 1
ATOM 684 O O . ALA A 1 92 ? -12.727 -18.938 -5.586 1 92.69 92 ALA A O 1
ATOM 685 N N . LEU A 1 93 ? -13.18 -17.172 -6.883 1 94.56 93 LEU A N 1
ATOM 686 C CA . LEU A 1 93 ? -13 -16.219 -5.793 1 94.56 93 LEU A CA 1
ATOM 687 C C . LEU A 1 93 ? -14.109 -16.375 -4.758 1 94.56 93 LEU A C 1
ATOM 689 O O . LEU A 1 93 ? -13.852 -16.312 -3.551 1 94.56 93 LEU A O 1
ATOM 693 N N . ALA A 1 94 ? -15.266 -16.578 -5.227 1 94.06 94 ALA A N 1
ATOM 694 C CA . ALA A 1 94 ? -16.375 -16.75 -4.301 1 94.06 94 ALA A CA 1
ATOM 695 C C . ALA A 1 94 ? -16.188 -17.984 -3.43 1 94.06 94 ALA A C 1
ATOM 697 O O . ALA A 1 94 ? -16.641 -18.016 -2.283 1 94.06 94 ALA A O 1
ATOM 698 N N . ALA A 1 95 ? -15.586 -18.969 -3.92 1 94.81 95 ALA A N 1
ATOM 699 C CA . ALA A 1 95 ? -15.367 -20.219 -3.188 1 94.81 95 ALA A CA 1
ATOM 700 C C . ALA A 1 95 ? -14.18 -20.094 -2.244 1 94.81 95 ALA A C 1
ATOM 702 O O . ALA A 1 95 ? -14 -20.922 -1.353 1 94.81 95 ALA A O 1
ATOM 703 N N . ASN A 1 96 ? -13.344 -19.125 -2.4 1 97 96 ASN A N 1
ATOM 704 C CA . ASN A 1 96 ? -12.133 -18.938 -1.605 1 97 96 ASN A CA 1
ATOM 705 C C . ASN A 1 96 ? -12.453 -18.375 -0.221 1 97 96 ASN A C 1
ATOM 707 O O . ASN A 1 96 ? -13.023 -17.297 -0.099 1 97 96 ASN A O 1
ATOM 711 N N . PRO A 1 97 ? -12.141 -19.062 0.842 1 97.62 97 PRO A N 1
ATOM 712 C CA . PRO A 1 97 ? -12.492 -18.578 2.184 1 97.62 97 PRO A CA 1
ATOM 713 C C . PRO A 1 97 ? -11.805 -17.266 2.551 1 97.62 97 PRO A C 1
ATOM 715 O O . PRO A 1 97 ? -12.383 -16.438 3.25 1 97.62 97 PRO A O 1
ATOM 718 N N . ALA A 1 98 ? -10.57 -17.094 2.15 1 98.06 98 ALA A N 1
ATOM 719 C CA . ALA A 1 98 ? -9.875 -15.844 2.43 1 98.06 98 ALA A CA 1
ATOM 720 C C . ALA A 1 98 ? -10.586 -14.656 1.779 1 98.06 98 ALA A C 1
ATOM 722 O O . ALA A 1 98 ? -10.664 -13.578 2.361 1 98.06 98 ALA A O 1
ATOM 723 N N . PHE A 1 99 ? -11.102 -14.852 0.608 1 98.19 99 PHE A N 1
ATOM 724 C CA . PHE A 1 99 ? -11.812 -13.797 -0.093 1 98.19 99 PHE A CA 1
ATOM 725 C C . PHE A 1 99 ? -13.109 -13.445 0.633 1 98.19 99 PHE A C 1
ATOM 727 O O . PHE A 1 99 ? -13.438 -12.266 0.782 1 98.19 99 PHE A O 1
ATOM 734 N N . ARG A 1 100 ? -13.781 -14.43 1.093 1 98.19 100 ARG A N 1
ATOM 735 C CA . ARG A 1 100 ? -15.023 -14.188 1.826 1 98.19 100 ARG A CA 1
ATOM 736 C C . ARG A 1 100 ? -14.758 -13.398 3.104 1 98.19 100 ARG A C 1
ATOM 738 O O . ARG A 1 100 ? -15.5 -12.469 3.428 1 98.19 100 ARG A O 1
ATOM 745 N N . VAL A 1 101 ? -13.75 -13.781 3.779 1 98.56 101 VAL A N 1
ATOM 746 C CA . VAL A 1 101 ? -13.398 -13.078 5.008 1 98.56 101 VAL A CA 1
ATOM 747 C C . VAL A 1 101 ? -12.969 -11.648 4.676 1 98.56 101 VAL A C 1
ATOM 749 O O . VAL A 1 101 ? -13.336 -10.703 5.375 1 98.56 101 VAL A O 1
ATOM 752 N N . LYS A 1 102 ? -12.211 -11.547 3.594 1 98.62 102 LYS A N 1
ATOM 753 C CA . LYS A 1 102 ? -11.766 -10.219 3.164 1 98.62 102 LYS A CA 1
ATOM 754 C C . LYS A 1 102 ? -12.953 -9.289 2.939 1 98.62 102 LYS A C 1
ATOM 756 O O . LYS A 1 102 ? -12.945 -8.141 3.393 1 98.62 102 LYS A O 1
ATOM 761 N N . LEU A 1 103 ? -13.984 -9.758 2.273 1 98.31 103 LEU A N 1
ATOM 762 C CA . LEU A 1 103 ? -15.164 -8.945 2 1 98.31 103 LEU A CA 1
ATOM 763 C C . LEU A 1 103 ? -15.859 -8.539 3.297 1 98.31 103 LEU A C 1
ATOM 765 O O . LEU A 1 103 ? -16.312 -7.398 3.432 1 98.31 103 LEU A O 1
ATOM 769 N N . THR A 1 104 ? -15.953 -9.477 4.191 1 98.69 104 THR A N 1
ATOM 770 C CA . THR A 1 104 ? -16.562 -9.18 5.488 1 98.69 104 THR A CA 1
ATOM 771 C C . THR A 1 104 ? -15.758 -8.117 6.23 1 98.69 104 THR A C 1
ATOM 773 O O . THR A 1 104 ? -16.328 -7.188 6.801 1 98.69 104 THR A O 1
ATOM 776 N N . LEU A 1 105 ? -14.438 -8.258 6.215 1 98.81 105 LEU A N 1
ATOM 777 C CA . LEU A 1 105 ? -13.555 -7.309 6.879 1 98.81 105 LEU A CA 1
ATOM 778 C C . LEU A 1 105 ? -13.672 -5.926 6.246 1 98.81 105 LEU A C 1
ATOM 780 O O . LEU A 1 105 ? -13.656 -4.91 6.945 1 98.81 105 LEU A O 1
ATOM 784 N N . ILE A 1 106 ? -13.773 -5.863 4.957 1 98.75 106 ILE A N 1
ATOM 785 C CA . ILE A 1 106 ? -13.938 -4.594 4.254 1 98.75 106 ILE A CA 1
ATOM 786 C C . ILE A 1 106 ? -15.242 -3.932 4.684 1 98.75 106 ILE A C 1
ATOM 788 O O . ILE A 1 106 ? -15.281 -2.727 4.941 1 98.75 106 ILE A O 1
ATOM 792 N N . ALA A 1 107 ? -16.328 -4.684 4.758 1 98.62 107 ALA A N 1
ATOM 793 C CA . ALA A 1 107 ? -17.609 -4.16 5.207 1 98.62 107 ALA A CA 1
ATOM 794 C C . ALA A 1 107 ? -17.516 -3.605 6.625 1 98.62 107 ALA A C 1
ATOM 796 O O . ALA A 1 107 ? -18.047 -2.529 6.914 1 98.62 107 ALA A O 1
ATOM 797 N N . LEU A 1 108 ? -16.828 -4.305 7.492 1 98.81 108 LEU A N 1
ATOM 798 C CA . LEU A 1 108 ? -16.641 -3.867 8.875 1 98.81 108 LEU A CA 1
ATOM 799 C C . LEU A 1 108 ? -15.789 -2.604 8.938 1 98.81 108 LEU A C 1
ATOM 801 O O . LEU A 1 108 ? -16.094 -1.688 9.703 1 98.81 108 LEU A O 1
ATOM 805 N N . ALA A 1 109 ? -14.711 -2.553 8.148 1 98.75 109 ALA A N 1
ATOM 806 C CA . ALA A 1 109 ? -13.875 -1.36 8.078 1 98.75 109 ALA A CA 1
ATOM 807 C C . ALA A 1 109 ? -14.664 -0.157 7.574 1 98.75 109 ALA A C 1
ATOM 809 O O . ALA A 1 109 ? -14.5 0.956 8.078 1 98.75 109 ALA A O 1
ATOM 810 N N . GLY A 1 110 ? -15.484 -0.394 6.574 1 98.38 110 GLY A N 1
ATOM 811 C CA . GLY A 1 110 ? -16.359 0.656 6.07 1 98.38 110 GLY A CA 1
ATOM 812 C C . GLY A 1 110 ? -17.344 1.158 7.105 1 98.38 110 GLY A C 1
ATOM 813 O O . GLY A 1 110 ? -17.562 2.365 7.223 1 98.38 110 GLY A O 1
ATOM 814 N N . ALA A 1 111 ? -17.984 0.236 7.797 1 98.56 111 ALA A N 1
ATOM 815 C CA . ALA A 1 111 ? -18.906 0.611 8.867 1 98.56 111 ALA A CA 1
ATOM 816 C C . ALA A 1 111 ? -18.188 1.425 9.938 1 98.56 111 ALA A C 1
ATOM 818 O O . ALA A 1 111 ? -18.719 2.426 10.422 1 98.56 111 ALA A O 1
ATOM 8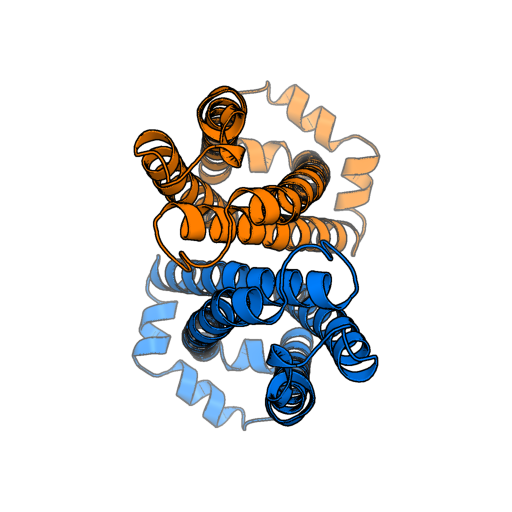19 N N . ASN A 1 112 ? -17 1.008 10.312 1 98.62 112 ASN A N 1
ATOM 820 C CA . ASN A 1 112 ? -16.188 1.734 11.289 1 98.62 112 ASN A CA 1
ATOM 821 C C . ASN A 1 112 ? -15.883 3.154 10.812 1 98.62 112 ASN A C 1
ATOM 823 O O . ASN A 1 112 ? -15.977 4.105 11.594 1 98.62 112 ASN A O 1
ATOM 827 N N . ALA A 1 113 ? -15.555 3.275 9.57 1 98.31 113 ALA A N 1
ATOM 828 C CA . ALA A 1 113 ? -15.273 4.582 8.984 1 98.31 113 ALA A CA 1
ATOM 829 C C . ALA A 1 113 ? -16.531 5.461 8.992 1 98.31 113 ALA A C 1
ATOM 831 O O . ALA A 1 113 ? -16.453 6.652 9.305 1 98.31 113 ALA A O 1
ATOM 832 N N . ALA A 1 114 ? -17.641 4.852 8.594 1 97.94 114 ALA A N 1
ATOM 833 C CA . ALA A 1 114 ? -18.906 5.59 8.586 1 97.94 114 ALA A CA 1
ATOM 834 C C . ALA A 1 114 ? -19.25 6.105 9.977 1 97.94 114 ALA A C 1
ATOM 836 O O . ALA A 1 114 ? -19.719 7.234 10.133 1 97.94 114 ALA A O 1
ATOM 837 N N . LEU A 1 115 ? -19.031 5.301 10.961 1 98 115 LEU A N 1
ATOM 838 C CA . LEU A 1 115 ? -19.297 5.691 12.336 1 98 115 LEU A CA 1
ATOM 839 C C . LEU A 1 115 ? -18.359 6.805 12.789 1 98 115 LEU A C 1
ATOM 841 O O . LEU A 1 115 ? -18.766 7.723 13.5 1 98 115 LEU A O 1
ATOM 845 N N . LEU A 1 116 ? -17.109 6.742 12.383 1 97.62 116 LEU A N 1
ATOM 846 C CA . LEU A 1 116 ? -16.156 7.793 12.703 1 97.62 116 LEU A CA 1
ATOM 847 C C . LEU A 1 116 ? -16.594 9.125 12.109 1 97.62 116 LEU A C 1
ATOM 849 O O . LEU A 1 116 ? -16.531 10.164 12.773 1 97.62 116 LEU A O 1
ATOM 853 N N . HIS A 1 117 ? -17.031 9.102 10.844 1 96.56 117 HIS A N 1
ATOM 854 C CA . HIS A 1 117 ? -17.453 10.305 10.133 1 96.56 117 HIS A CA 1
ATOM 855 C C . HIS A 1 117 ? -18.734 10.867 10.734 1 96.56 117 HIS A C 1
ATOM 857 O O . HIS A 1 117 ? -18.891 12.086 10.852 1 96.56 117 HIS A O 1
ATOM 863 N N . ALA A 1 118 ? -19.641 9.984 11.125 1 96.75 118 ALA A N 1
ATOM 864 C CA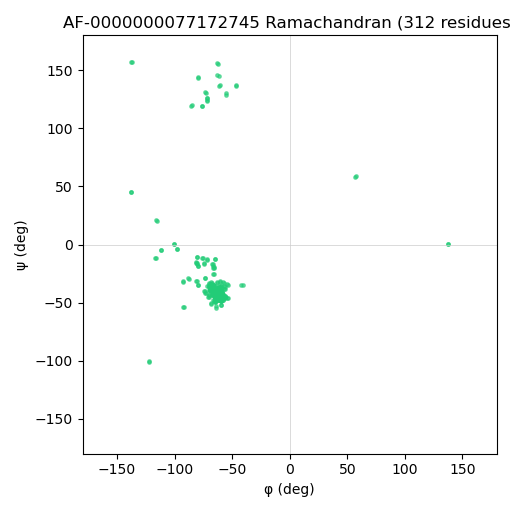 . ALA A 1 118 ? -20.953 10.391 11.625 1 96.75 118 ALA A CA 1
ATOM 865 C C . ALA A 1 118 ? -20.859 10.812 13.086 1 96.75 118 ALA A C 1
ATOM 867 O O . ALA A 1 118 ? -21.797 11.422 13.617 1 96.75 118 ALA A O 1
ATOM 868 N N . GLY A 1 119 ? -19.781 10.57 13.711 1 96.06 119 GLY A N 1
ATOM 869 C CA . GLY A 1 119 ? -19.641 10.875 15.125 1 96.06 119 GLY A CA 1
ATOM 870 C C . GLY A 1 119 ? -18.484 11.812 15.414 1 96.06 119 GLY A C 1
ATOM 871 O O . GLY A 1 119 ? -18.594 13.023 15.211 1 96.06 119 GLY A O 1
ATOM 872 N N . PRO A 1 120 ? -17.375 11.234 15.859 1 95.44 120 PRO A N 1
ATOM 873 C CA . PRO A 1 120 ? -16.281 12.039 16.391 1 95.44 120 PRO A CA 1
ATOM 874 C C . PRO A 1 120 ? -15.781 13.078 15.375 1 95.44 120 PRO A C 1
ATOM 876 O O . PRO A 1 120 ? -15.469 14.211 15.758 1 95.44 120 PRO A O 1
ATOM 879 N N . LEU A 1 121 ? -15.703 12.789 14.148 1 95.5 121 LEU A N 1
ATOM 880 C CA . LEU A 1 121 ? -15.078 13.664 13.164 1 95.5 121 LEU A CA 1
ATOM 881 C C . LEU A 1 121 ? -15.938 14.891 12.898 1 95.5 121 LEU A C 1
ATOM 883 O O . LEU A 1 121 ? -15.469 15.867 12.312 1 95.5 121 LEU A O 1
ATOM 887 N N . ARG A 1 122 ? -17.141 14.898 13.328 1 95.56 122 ARG A N 1
ATOM 888 C CA . ARG A 1 122 ? -18.031 16.047 13.141 1 95.56 122 ARG A CA 1
ATOM 889 C C . ARG A 1 122 ? -17.547 17.25 13.945 1 95.56 122 ARG A C 1
ATOM 891 O O . ARG A 1 122 ? -17.844 18.391 13.609 1 95.56 122 ARG A O 1
ATOM 898 N N . THR A 1 123 ? -16.844 16.969 14.961 1 95.19 123 THR A N 1
ATOM 899 C CA . THR A 1 123 ? -16.406 18.062 15.828 1 95.19 123 THR A CA 1
ATOM 900 C C . THR A 1 123 ? -14.875 18.172 15.805 1 95.19 123 THR A C 1
ATOM 902 O O . THR A 1 123 ? -14.273 18.672 16.75 1 95.19 123 THR A O 1
ATOM 905 N N . VAL A 1 124 ? -14.258 17.625 14.758 1 94.69 124 VAL A N 1
ATOM 906 C CA . VAL A 1 124 ? -12.805 17.5 14.703 1 94.69 124 VAL A CA 1
ATOM 907 C C . VAL A 1 124 ? -12.172 18.891 14.844 1 94.69 124 VAL A C 1
ATOM 909 O O . VAL A 1 124 ? -11.102 19.016 15.438 1 94.69 124 VAL A O 1
ATOM 912 N N . GLU A 1 125 ? -12.812 19.953 14.352 1 93.56 125 GLU A N 1
ATOM 913 C CA . GLU A 1 125 ? -12.273 21.297 14.406 1 93.56 125 GLU A CA 1
ATOM 914 C C . GLU A 1 125 ? -12.195 21.812 15.844 1 93.56 125 GLU A C 1
ATOM 916 O O . GLU A 1 125 ? -11.453 22.75 16.141 1 93.56 125 GLU A O 1
ATOM 921 N N . GLN A 1 126 ? -12.906 21.203 16.703 1 93.19 126 GLN A N 1
ATOM 922 C CA . GLN A 1 126 ? -12.992 21.656 18.094 1 93.19 126 GLN A CA 1
ATOM 923 C C . GLN A 1 126 ? -12.094 20.812 19 1 93.19 126 GLN A C 1
ATOM 925 O O . GLN A 1 126 ? -11.992 21.094 20.203 1 93.19 126 GLN A O 1
ATOM 930 N N . TRP A 1 127 ? -11.438 19.906 18.438 1 92.06 127 TRP A N 1
ATOM 931 C CA . TRP A 1 127 ? -10.656 18.984 19.266 1 92.06 127 TRP A CA 1
ATOM 932 C C . TRP A 1 127 ? -9.43 19.688 19.844 1 92.06 127 TRP A C 1
ATOM 934 O O . TRP A 1 127 ? -8.656 20.312 19.109 1 92.06 127 TRP A O 1
ATOM 944 N N . THR A 1 128 ? -9.25 19.656 21.109 1 87.38 128 THR A N 1
ATOM 945 C CA . THR A 1 128 ? -7.988 20.016 21.75 1 87.38 128 THR A CA 1
ATOM 946 C C . THR A 1 128 ? -7.109 18.797 21.953 1 87.38 128 THR A C 1
ATOM 948 O O . THR A 1 128 ? -5.883 18.891 21.969 1 87.38 128 THR A O 1
ATOM 951 N N . LYS A 1 129 ? -7.801 17.75 22.141 1 93.06 129 LYS A N 1
ATOM 952 C CA . LYS A 1 129 ? -7.211 16.422 22.203 1 93.06 129 LYS A CA 1
ATOM 953 C C . LYS A 1 129 ? -8.055 15.406 21.438 1 93.06 129 LYS A C 1
ATOM 955 O O . LYS A 1 129 ? -9.266 15.578 21.297 1 93.06 129 LYS A O 1
ATOM 960 N N . VAL A 1 130 ? -7.469 14.32 21.016 1 95.88 130 VAL A N 1
ATOM 961 C CA . VAL A 1 130 ? -8.211 13.297 20.297 1 95.88 130 VAL A CA 1
ATOM 962 C C . VAL A 1 130 ? -9.141 12.562 21.25 1 95.88 130 VAL A C 1
ATOM 964 O O . VAL A 1 130 ? -8.695 12.016 22.266 1 95.88 130 VAL A O 1
ATOM 967 N N . PRO A 1 131 ? -10.367 12.516 20.984 1 96.94 131 PRO A N 1
ATOM 968 C CA . PRO A 1 131 ? -11.289 11.789 21.859 1 96.94 131 PRO A CA 1
ATOM 969 C C . PRO A 1 131 ? -10.984 10.297 21.922 1 96.94 131 PRO A C 1
ATOM 971 O O . PRO A 1 131 ? -10.602 9.695 20.906 1 96.94 131 PRO A O 1
ATOM 974 N N . PRO A 1 132 ? -11.227 9.695 23.125 1 96.69 132 PRO A N 1
ATOM 975 C CA . PRO A 1 132 ? -10.961 8.258 23.266 1 96.69 132 PRO A CA 1
ATOM 976 C C . PRO A 1 132 ? -11.727 7.41 22.266 1 96.69 132 PRO A C 1
ATOM 978 O O . PRO A 1 132 ? -11.219 6.383 21.797 1 96.69 132 PRO A O 1
ATOM 981 N N . ALA A 1 133 ? -12.906 7.762 21.938 1 97.5 133 ALA A N 1
ATOM 982 C CA . ALA A 1 133 ? -13.703 7.027 20.953 1 97.5 133 ALA A CA 1
ATOM 983 C C . ALA A 1 133 ? -13.016 7.023 19.594 1 97.5 133 ALA A C 1
ATOM 985 O O . ALA A 1 133 ? -12.953 5.984 18.938 1 97.5 133 ALA A O 1
ATOM 986 N N . ALA A 1 134 ? -12.555 8.148 19.141 1 98 134 ALA A N 1
ATOM 987 C CA . ALA A 1 134 ? -11.859 8.25 17.875 1 98 134 ALA A CA 1
ATOM 988 C C . ALA A 1 134 ? -10.578 7.41 17.875 1 98 134 ALA A C 1
ATOM 990 O O . ALA A 1 134 ? -10.258 6.762 16.875 1 98 134 ALA A O 1
ATOM 991 N N . ARG A 1 135 ? -9.906 7.441 18.984 1 97.81 135 ARG A N 1
ATOM 992 C CA . ARG A 1 135 ? -8.688 6.648 19.141 1 97.81 135 ARG A CA 1
ATOM 993 C C . ARG A 1 135 ? -8.992 5.156 19.031 1 97.81 135 ARG A C 1
ATOM 995 O O . ARG A 1 135 ? -8.273 4.414 18.359 1 97.81 135 ARG A O 1
ATOM 1002 N N . SER A 1 136 ? -10.016 4.742 19.719 1 98.25 136 SER A N 1
ATOM 1003 C CA . SER A 1 136 ? -10.406 3.336 19.688 1 98.25 136 SER A CA 1
ATOM 1004 C C . SER A 1 136 ? -10.805 2.912 18.281 1 98.25 136 SER A C 1
ATOM 1006 O O . SER A 1 136 ? -10.469 1.813 17.828 1 98.25 136 SER A O 1
ATOM 1008 N N . MET A 1 137 ? -11.508 3.742 17.562 1 98.56 137 MET A N 1
ATOM 1009 C CA . MET A 1 137 ? -11.922 3.461 16.188 1 98.56 137 MET A CA 1
ATOM 1010 C C . MET A 1 137 ? -10.719 3.41 15.266 1 98.56 137 MET A C 1
ATOM 1012 O O . MET A 1 137 ? -10.695 2.633 14.305 1 98.56 137 MET A O 1
ATOM 1016 N N . ALA A 1 138 ? -9.734 4.234 15.539 1 98.56 138 ALA A N 1
ATOM 1017 C CA . ALA A 1 138 ? -8.508 4.219 14.75 1 98.56 138 ALA A CA 1
ATOM 1018 C C . ALA A 1 138 ? -7.75 2.906 14.945 1 98.56 138 ALA A C 1
ATOM 1020 O O . ALA A 1 138 ? -7.223 2.338 13.984 1 98.56 138 ALA A O 1
ATOM 1021 N N . VAL A 1 139 ? -7.672 2.441 16.172 1 98.56 139 VAL A N 1
ATOM 1022 C CA . VAL A 1 139 ? -7.012 1.173 16.469 1 98.56 139 VAL A CA 1
ATOM 1023 C C . VAL A 1 139 ? -7.742 0.035 15.758 1 98.56 139 VAL A C 1
ATOM 1025 O O . VAL A 1 139 ? -7.109 -0.812 15.125 1 98.56 139 VAL A O 1
ATOM 1028 N N . LEU A 1 140 ? -9.039 0.023 15.891 1 98.75 140 LEU A N 1
ATOM 1029 C CA . LEU A 1 140 ? -9.844 -0.982 15.203 1 98.75 140 LEU A CA 1
ATOM 1030 C C . LEU A 1 140 ? -9.633 -0.918 13.695 1 98.75 140 LEU A C 1
ATOM 1032 O O . LEU A 1 140 ? -9.508 -1.953 13.039 1 98.75 140 LEU A O 1
ATOM 1036 N N . SER A 1 141 ? -9.617 0.305 13.148 1 98.88 141 SER A N 1
ATOM 1037 C CA . SER A 1 141 ? -9.375 0.53 11.727 1 98.88 141 SER A CA 1
ATOM 1038 C C . SER A 1 141 ? -8.047 -0.073 11.297 1 98.88 141 SER A C 1
ATOM 1040 O O . SER A 1 141 ? -7.973 -0.77 10.281 1 98.88 141 SER A O 1
ATOM 1042 N N . LEU A 1 142 ? -6.992 0.141 12.055 1 98.69 142 LEU A N 1
ATOM 1043 C CA . LEU A 1 142 ? -5.676 -0.41 11.758 1 98.69 142 LEU A CA 1
ATOM 1044 C C . LEU A 1 142 ? -5.715 -1.935 11.727 1 98.69 142 LEU A C 1
ATOM 1046 O O . LEU A 1 142 ? -5.145 -2.559 10.836 1 98.69 142 LEU A O 1
ATOM 1050 N N . LEU A 1 143 ? -6.402 -2.516 12.664 1 98.75 143 LEU A N 1
ATOM 1051 C CA . LEU A 1 143 ? -6.512 -3.967 12.75 1 98.75 143 LEU A CA 1
ATOM 1052 C C . LEU A 1 143 ? -7.312 -4.527 11.586 1 98.75 143 LEU A C 1
ATOM 1054 O O . LEU A 1 143 ? -6.934 -5.539 10.992 1 98.75 143 LEU A O 1
ATOM 1058 N N . LEU A 1 144 ? -8.398 -3.885 11.258 1 98.88 144 LEU A N 1
ATOM 1059 C CA . LEU A 1 144 ? -9.258 -4.348 10.18 1 98.88 144 LEU A CA 1
ATOM 1060 C C . LEU A 1 144 ? -8.539 -4.277 8.836 1 98.88 144 LEU A C 1
ATOM 1062 O O . LEU A 1 144 ? -8.523 -5.254 8.086 1 98.88 144 LEU A O 1
ATOM 1066 N N . TRP A 1 145 ? -7.953 -3.166 8.547 1 98.81 145 TRP A N 1
ATOM 1067 C CA . TRP A 1 145 ? -7.277 -3.02 7.266 1 98.81 145 TRP A CA 1
ATOM 1068 C C . TRP A 1 145 ? -6.035 -3.904 7.199 1 98.81 145 TRP A C 1
ATOM 1070 O O . TRP A 1 145 ? -5.68 -4.41 6.133 1 98.81 145 TRP A O 1
ATOM 1080 N N . GLY A 1 146 ? -5.316 -4.102 8.344 1 98.75 146 GLY A N 1
ATOM 1081 C CA . GLY A 1 146 ? -4.266 -5.109 8.391 1 98.75 146 GLY A CA 1
ATOM 1082 C C . GLY A 1 146 ? -4.758 -6.5 8.039 1 98.75 146 GLY A C 1
ATOM 1083 O O . GLY A 1 146 ? -4.109 -7.223 7.281 1 98.75 146 GLY A O 1
ATOM 1084 N N . ALA A 1 147 ? -5.891 -6.871 8.602 1 98.75 147 ALA A N 1
ATOM 1085 C CA . ALA A 1 147 ? -6.48 -8.18 8.336 1 98.75 147 ALA A CA 1
ATOM 1086 C C . ALA A 1 147 ? -6.922 -8.297 6.883 1 98.75 147 ALA A C 1
ATOM 1088 O O . ALA A 1 147 ? -6.824 -9.367 6.281 1 98.75 147 ALA A O 1
ATOM 1089 N N . VAL A 1 148 ? -7.457 -7.23 6.293 1 98.81 148 VAL A N 1
ATOM 1090 C CA . VAL A 1 148 ? -7.832 -7.215 4.883 1 98.81 148 VAL A CA 1
ATOM 1091 C C . VAL A 1 148 ? -6.609 -7.508 4.02 1 98.81 148 VAL A C 1
ATOM 1093 O O . VAL A 1 148 ? -6.684 -8.297 3.072 1 98.81 148 VAL A O 1
ATOM 1096 N N . LEU A 1 149 ? -5.5 -6.844 4.34 1 98.62 149 LEU A N 1
ATOM 1097 C CA . LEU A 1 149 ? -4.258 -7.055 3.609 1 98.62 149 LEU A CA 1
ATOM 1098 C C . LEU A 1 149 ? -3.805 -8.508 3.715 1 98.62 149 LEU A C 1
ATOM 1100 O O . LEU A 1 149 ? -3.428 -9.117 2.713 1 98.62 149 LEU A O 1
ATOM 1104 N N . VAL A 1 150 ? -3.873 -9.07 4.91 1 98.5 150 VAL A N 1
ATOM 1105 C CA . VAL A 1 150 ? -3.49 -10.461 5.145 1 98.5 150 VAL A CA 1
ATOM 1106 C C . VAL A 1 150 ? -4.359 -11.391 4.297 1 98.5 150 VAL A C 1
ATOM 1108 O O . VAL A 1 150 ? -3.844 -12.242 3.576 1 98.5 150 VAL A O 1
ATOM 1111 N N . CYS A 1 151 ? -5.648 -11.234 4.383 1 98.5 151 CYS A N 1
ATOM 1112 C CA . CYS A 1 151 ? -6.562 -12.062 3.605 1 98.5 151 CYS A CA 1
ATOM 1113 C C . CYS A 1 151 ? -6.309 -11.906 2.111 1 98.5 151 CYS A C 1
ATOM 1115 O O . CYS A 1 151 ? -6.41 -12.875 1.354 1 98.5 151 CYS A O 1
ATOM 1117 N N . GLY A 1 152 ? -6.062 -10.656 1.68 1 97.81 152 GLY A N 1
ATOM 1118 C CA . GLY A 1 152 ? -5.75 -10.43 0.278 1 97.81 152 GLY A CA 1
ATOM 1119 C C . GLY A 1 152 ? -4.598 -11.281 -0.219 1 97.81 152 GLY A C 1
ATOM 1120 O O . GLY A 1 152 ? -4.676 -11.875 -1.295 1 97.81 152 GLY A O 1
ATOM 1121 N N . ARG A 1 153 ? -3.541 -11.344 0.523 1 97.56 153 ARG A N 1
ATOM 1122 C CA . ARG A 1 153 ? -2.398 -12.156 0.118 1 97.56 153 ARG A CA 1
ATOM 1123 C C . ARG A 1 153 ? -2.721 -13.641 0.213 1 97.56 153 ARG A C 1
ATOM 1125 O O . ARG A 1 153 ? -2.26 -14.438 -0.61 1 97.56 153 ARG A O 1
ATOM 1132 N N . LEU A 1 154 ? -3.523 -14.07 1.142 1 97.06 154 LEU A N 1
ATOM 1133 C CA . LEU A 1 154 ? -3.803 -15.477 1.399 1 97.06 154 LEU A CA 1
ATOM 1134 C C . LEU A 1 154 ? -4.727 -16.047 0.331 1 97.06 154 LEU A C 1
ATOM 1136 O O . LEU A 1 154 ? -4.859 -17.281 0.21 1 97.06 154 LEU A O 1
ATOM 1140 N N . ILE A 1 155 ? -5.387 -15.203 -0.431 1 96.06 155 ILE A N 1
ATOM 1141 C CA . ILE A 1 155 ? -6.203 -15.68 -1.541 1 96.06 155 ILE A CA 1
ATOM 1142 C C . ILE A 1 155 ? -5.363 -16.562 -2.455 1 96.06 155 ILE A C 1
ATOM 1144 O O . ILE A 1 155 ? -5.859 -17.562 -2.99 1 96.06 155 ILE A O 1
ATOM 1148 N N . ALA A 1 156 ? -4.078 -16.25 -2.6 1 93.06 156 ALA A N 1
ATOM 1149 C CA . ALA A 1 156 ? -3.184 -16.984 -3.486 1 93.06 156 ALA A CA 1
ATOM 1150 C C . ALA A 1 156 ? -2.777 -18.328 -2.867 1 93.06 156 ALA A C 1
ATOM 1152 O O . ALA A 1 156 ? -2.244 -19.203 -3.553 1 93.06 156 ALA A O 1
ATOM 1153 N N . TYR A 1 157 ? -3.055 -18.562 -1.559 1 93.69 157 TYR A N 1
ATOM 1154 C CA . TYR A 1 157 ? -2.504 -19.734 -0.88 1 93.69 157 TYR A CA 1
ATOM 1155 C C . TYR A 1 157 ? -3.613 -20.672 -0.432 1 93.69 157 TYR A C 1
ATOM 1157 O O . TYR A 1 157 ? -3.344 -21.781 0.037 1 93.69 157 TYR A O 1
ATOM 1165 N N . LEU A 1 158 ? -4.797 -20.219 -0.493 1 92.38 158 LEU A N 1
ATOM 1166 C CA . LEU A 1 158 ? -5.914 -21.031 -0.015 1 92.38 158 LEU A CA 1
ATOM 1167 C C . LEU A 1 158 ? -6.895 -21.328 -1.146 1 92.38 158 LEU A C 1
ATOM 1169 O O . LEU A 1 158 ? -6.98 -20.562 -2.111 1 92.38 158 LEU A O 1
ATOM 1173 N N . MET B 1 1 ? 25.766 -10.156 -12.859 1 50.19 1 MET B N 1
ATOM 1174 C CA . MET B 1 1 ? 24.953 -11.273 -12.375 1 50.19 1 MET B CA 1
ATOM 1175 C C . MET B 1 1 ? 25.719 -12.094 -11.344 1 50.19 1 MET B C 1
ATOM 1177 O O . MET B 1 1 ? 26.922 -12.312 -11.492 1 50.19 1 MET B O 1
ATOM 1181 N N . LEU B 1 2 ? 25.297 -12.023 -10.156 1 56.97 2 LEU B N 1
ATOM 1182 C CA . LEU B 1 2 ? 26.016 -12.844 -9.18 1 56.97 2 LEU B CA 1
ATOM 1183 C C . LEU B 1 2 ? 26.234 -14.258 -9.711 1 56.97 2 LEU B C 1
ATOM 1185 O O . LEU B 1 2 ? 25.391 -14.789 -10.438 1 56.97 2 LEU B O 1
ATOM 1189 N N . PRO B 1 3 ? 27.344 -14.766 -9.531 1 71 3 PRO B N 1
ATOM 1190 C CA . PRO B 1 3 ? 27.578 -16.125 -10.031 1 71 3 PRO B CA 1
ATOM 1191 C C . PRO B 1 3 ? 26.562 -17.125 -9.5 1 71 3 PRO B C 1
ATOM 1193 O O . PRO B 1 3 ? 26.109 -17.016 -8.352 1 71 3 PRO B O 1
ATOM 1196 N N . GLU B 1 4 ? 25.953 -17.891 -10.391 1 77.56 4 GLU B N 1
ATOM 1197 C CA . GLU B 1 4 ? 24.938 -18.906 -10.141 1 77.56 4 GLU B CA 1
ATOM 1198 C C . GLU B 1 4 ? 25.266 -19.719 -8.898 1 77.56 4 GLU B C 1
ATOM 1200 O O . GLU B 1 4 ? 24.375 -20.062 -8.117 1 77.56 4 GLU B O 1
ATOM 1205 N N . ASN B 1 5 ? 26.484 -19.922 -8.695 1 82.56 5 ASN B N 1
ATOM 1206 C CA . ASN B 1 5 ? 26.891 -20.719 -7.547 1 82.56 5 ASN B CA 1
ATOM 1207 C C . ASN B 1 5 ? 26.594 -20.016 -6.23 1 82.56 5 ASN B C 1
ATOM 1209 O O . ASN B 1 5 ? 26.141 -20.641 -5.27 1 82.56 5 ASN B O 1
ATOM 1213 N N . TRP B 1 6 ? 26.844 -18.75 -6.207 1 86.25 6 TRP B N 1
ATOM 1214 C CA . TRP B 1 6 ? 26.594 -18 -4.992 1 86.25 6 TRP B CA 1
ATOM 1215 C C . TRP B 1 6 ? 25.094 -17.938 -4.691 1 86.25 6 TRP B C 1
ATOM 1217 O O . TRP B 1 6 ? 24.688 -18 -3.529 1 86.25 6 TRP B O 1
ATOM 1227 N N . LEU B 1 7 ? 24.344 -17.875 -5.672 1 86.44 7 LEU B N 1
ATOM 1228 C CA . LEU B 1 7 ? 22.891 -17.812 -5.5 1 86.44 7 LEU B CA 1
ATOM 1229 C C . LEU B 1 7 ? 22.359 -19.109 -4.926 1 86.44 7 LEU B C 1
ATOM 1231 O O . LEU B 1 7 ? 21.5 -19.094 -4.039 1 86.44 7 LEU B O 1
ATOM 1235 N N . ARG B 1 8 ? 22.891 -20.172 -5.367 1 86.88 8 ARG B N 1
ATOM 1236 C CA . ARG B 1 8 ? 22.453 -21.484 -4.887 1 86.88 8 ARG B CA 1
ATOM 1237 C C . ARG B 1 8 ? 22.891 -21.703 -3.447 1 86.88 8 ARG B C 1
ATOM 1239 O O . ARG B 1 8 ? 22.172 -22.344 -2.666 1 86.88 8 ARG B O 1
ATOM 1246 N N . GLN B 1 9 ? 24.047 -21.188 -3.205 1 87.38 9 GLN B N 1
ATOM 1247 C CA . GLN B 1 9 ? 24.531 -21.312 -1.83 1 87.38 9 GLN B CA 1
ATOM 1248 C C . GLN B 1 9 ? 23.641 -20.516 -0.875 1 87.38 9 GLN B C 1
ATOM 1250 O O . GLN B 1 9 ? 23.359 -20.969 0.242 1 87.38 9 GLN B O 1
ATOM 1255 N N . LEU B 1 10 ? 23.234 -19.422 -1.313 1 85.94 10 LEU B N 1
ATOM 1256 C CA . LEU B 1 10 ? 22.328 -18.609 -0.512 1 85.94 10 LEU B CA 1
ATOM 1257 C C . LEU B 1 10 ? 21.016 -19.344 -0.243 1 85.94 10 LEU B C 1
ATOM 1259 O O . LEU B 1 10 ? 20.5 -19.297 0.873 1 85.94 10 LEU B O 1
ATOM 1263 N N . GLU B 1 11 ? 20.531 -20.031 -1.18 1 88.75 11 GLU B N 1
ATOM 1264 C CA . GLU B 1 11 ? 19.266 -20.766 -1.066 1 88.75 11 GLU B CA 1
ATOM 1265 C C . GLU B 1 11 ? 19.406 -21.922 -0.074 1 88.75 11 GLU B C 1
ATOM 1267 O O . GLU B 1 11 ? 18.406 -22.422 0.436 1 88.75 11 GLU B O 1
ATOM 1272 N N . GLN B 1 12 ? 20.625 -22.234 0.195 1 89.19 12 GLN B N 1
ATOM 1273 C CA . GLN B 1 12 ? 20.859 -23.422 1.022 1 89.19 12 GLN B CA 1
ATOM 1274 C C . GLN B 1 12 ? 21.094 -23.031 2.479 1 89.19 12 GLN B C 1
ATOM 1276 O O . GLN B 1 12 ? 21.219 -23.906 3.344 1 89.19 12 GLN B O 1
ATOM 1281 N N . THR B 1 13 ? 21.125 -21.75 2.73 1 90.06 13 THR B N 1
ATOM 1282 C CA . THR B 1 13 ? 21.25 -21.344 4.125 1 90.06 13 THR B CA 1
ATOM 1283 C C . THR B 1 13 ? 20.047 -21.812 4.938 1 90.06 13 THR B C 1
ATOM 1285 O O . THR B 1 13 ? 18.969 -22.016 4.387 1 90.06 13 THR B O 1
ATOM 1288 N N . ALA B 1 14 ? 20.234 -21.969 6.219 1 90.94 14 ALA B N 1
ATOM 1289 C CA . ALA B 1 14 ? 19.203 -22.516 7.09 1 90.94 14 ALA B CA 1
ATOM 1290 C C . ALA B 1 14 ? 17.938 -21.672 7.062 1 90.94 14 ALA B C 1
ATOM 1292 O O . ALA B 1 14 ? 16.828 -22.188 6.914 1 90.94 14 ALA B O 1
ATOM 1293 N N . PRO B 1 15 ? 18.047 -20.391 7.137 1 90.38 15 PRO B N 1
ATOM 1294 C CA . PRO B 1 15 ? 16.844 -19.578 7.062 1 90.38 15 PRO B CA 1
ATOM 1295 C C . PRO B 1 15 ? 16.125 -19.703 5.719 1 90.38 15 PRO B C 1
ATOM 1297 O O . PRO B 1 15 ? 14.891 -19.734 5.668 1 90.38 15 PRO B O 1
ATOM 1300 N N . ALA B 1 16 ? 16.828 -19.734 4.727 1 91.81 16 ALA B N 1
ATOM 1301 C CA . ALA B 1 16 ? 16.234 -19.875 3.4 1 91.81 16 ALA B CA 1
ATOM 1302 C C . ALA B 1 16 ? 15.5 -21.203 3.262 1 91.81 16 ALA B C 1
ATOM 1304 O O . ALA B 1 16 ? 14.391 -21.266 2.725 1 91.81 16 ALA B O 1
ATOM 1305 N N . VAL B 1 17 ? 16.125 -22.219 3.76 1 91.94 17 VAL B N 1
ATOM 1306 C CA . VAL B 1 17 ? 15.531 -23.547 3.703 1 91.94 17 VAL B CA 1
ATOM 1307 C C . VAL B 1 17 ? 14.281 -23.594 4.578 1 91.94 17 VAL B C 1
ATOM 1309 O O . VAL B 1 17 ? 13.258 -24.141 4.176 1 91.94 17 VAL B O 1
ATOM 1312 N N . ALA B 1 18 ? 14.391 -23 5.723 1 91.81 18 ALA B N 1
ATOM 1313 C CA . ALA B 1 18 ? 13.234 -22.953 6.613 1 91.81 18 ALA B CA 1
ATOM 1314 C C . ALA B 1 18 ? 12.055 -22.234 5.957 1 91.81 18 ALA B C 1
ATOM 1316 O O . ALA B 1 18 ? 10.914 -22.672 6.09 1 91.81 18 ALA B O 1
ATOM 1317 N N . LEU B 1 19 ? 12.312 -21.234 5.223 1 91.06 19 LEU B N 1
ATOM 1318 C CA . LEU B 1 19 ? 11.281 -20.453 4.543 1 91.06 19 LEU B CA 1
ATOM 1319 C C . LEU B 1 19 ? 10.617 -21.281 3.447 1 91.06 19 LEU B C 1
ATOM 1321 O O . LEU B 1 19 ? 9.406 -21.219 3.26 1 91.06 19 LEU B O 1
ATOM 1325 N N . ARG B 1 20 ? 11.352 -22.062 2.861 1 89.88 20 ARG B N 1
ATOM 1326 C CA . ARG B 1 20 ? 10.82 -22.844 1.749 1 89.88 20 ARG B CA 1
ATOM 1327 C C . ARG B 1 20 ? 10.062 -24.062 2.254 1 89.88 20 ARG B C 1
ATOM 1329 O O . ARG B 1 20 ? 9.086 -24.484 1.632 1 89.88 20 ARG B O 1
ATOM 1336 N N . GLN B 1 21 ? 10.531 -24.516 3.342 1 88.75 21 GLN B N 1
ATOM 1337 C CA . GLN B 1 21 ? 9.953 -25.766 3.836 1 88.75 21 GLN B CA 1
ATOM 1338 C C . GLN B 1 21 ? 8.734 -25.5 4.715 1 88.75 21 GLN B C 1
ATOM 1340 O O . GLN B 1 21 ? 7.852 -26.344 4.832 1 88.75 21 GLN B O 1
ATOM 1345 N N . GLY B 1 22 ? 8.727 -24.359 5.363 1 88.81 22 GLY B N 1
ATOM 1346 C CA . GLY B 1 22 ? 7.574 -24.016 6.184 1 88.81 22 GLY B CA 1
ATOM 1347 C C . GLY B 1 22 ? 6.355 -23.625 5.371 1 88.81 22 GLY B C 1
ATOM 1348 O O . GLY B 1 22 ? 6.43 -22.734 4.52 1 88.81 22 GLY B O 1
ATOM 1349 N N . VAL B 1 23 ? 5.316 -24.234 5.758 1 89.38 23 VAL B N 1
ATOM 1350 C CA . VAL B 1 23 ? 4.086 -24.047 4.996 1 89.38 23 VAL B CA 1
ATOM 1351 C C . VAL B 1 23 ? 3.641 -22.594 5.074 1 89.38 23 VAL B C 1
ATOM 1353 O O . VAL B 1 23 ? 3.205 -22.016 4.078 1 89.38 23 VAL B O 1
ATOM 1356 N N . TRP B 1 24 ? 3.803 -22.031 6.207 1 93.25 24 TRP B N 1
ATOM 1357 C CA . TRP B 1 24 ? 3.232 -20.703 6.402 1 93.25 24 TRP B CA 1
ATOM 1358 C C . TRP B 1 24 ? 4.332 -19.656 6.543 1 93.25 24 TRP B C 1
ATOM 1360 O O . TRP B 1 24 ? 4.047 -18.453 6.629 1 93.25 24 TRP B O 1
ATOM 1370 N N . LEU B 1 25 ? 5.551 -20 6.574 1 94.38 25 LEU B N 1
ATOM 1371 C CA . LEU B 1 25 ? 6.633 -19.047 6.824 1 94.38 25 LEU B CA 1
ATOM 1372 C C . LEU B 1 25 ? 6.816 -18.109 5.641 1 94.38 25 LEU B C 1
ATOM 1374 O O . LEU B 1 25 ? 6.918 -16.891 5.82 1 94.38 25 LEU B O 1
ATOM 1378 N N . TYR B 1 26 ? 6.816 -18.688 4.441 1 94.25 26 TYR B N 1
ATOM 1379 C CA . TYR B 1 26 ? 6.996 -17.859 3.256 1 94.25 26 TYR B CA 1
ATOM 1380 C C . TYR B 1 26 ? 5.836 -16.891 3.088 1 94.25 26 TYR B C 1
ATOM 1382 O O . TYR B 1 26 ? 6.043 -15.68 2.984 1 94.25 26 TYR B O 1
ATOM 1390 N N . PRO B 1 27 ? 4.547 -17.359 3.178 1 95.56 27 PRO B N 1
ATOM 1391 C CA . PRO B 1 27 ? 3.42 -16.422 3.107 1 95.56 27 PRO B CA 1
ATOM 1392 C C . PRO B 1 27 ? 3.453 -15.375 4.219 1 95.56 27 PRO B C 1
ATOM 1394 O O . PRO B 1 27 ? 3.068 -14.227 3.996 1 95.56 27 PRO B O 1
ATOM 1397 N N . ALA B 1 28 ? 3.896 -15.758 5.383 1 97.19 28 ALA B N 1
ATOM 1398 C CA . ALA B 1 28 ? 3.963 -14.812 6.496 1 97.19 28 ALA B CA 1
ATOM 1399 C C . ALA B 1 28 ? 4.973 -13.703 6.215 1 97.19 28 ALA B C 1
ATOM 1401 O O . ALA B 1 28 ? 4.691 -12.523 6.453 1 97.19 28 ALA B O 1
ATOM 1402 N N . VAL B 1 29 ? 6.164 -14.023 5.684 1 97.56 29 VAL B N 1
ATOM 1403 C CA . VAL B 1 29 ? 7.18 -13.031 5.359 1 97.56 29 VAL B CA 1
ATOM 1404 C C . VAL B 1 29 ? 6.711 -12.172 4.191 1 97.56 29 VAL B C 1
ATOM 1406 O O . VAL B 1 29 ? 6.957 -10.961 4.16 1 97.56 29 VAL B O 1
ATOM 1409 N N . GLU B 1 30 ? 6.016 -12.773 3.295 1 97.19 30 GLU B N 1
ATOM 1410 C CA . GLU B 1 30 ? 5.441 -12.023 2.18 1 97.19 30 GLU B CA 1
ATOM 1411 C C . GLU B 1 30 ? 4.438 -10.984 2.67 1 97.19 30 GLU B C 1
ATOM 1413 O O . GLU B 1 30 ? 4.43 -9.844 2.195 1 97.19 30 GLU B O 1
ATOM 1418 N N . ILE B 1 31 ? 3.609 -11.352 3.57 1 98.31 31 ILE B N 1
ATOM 1419 C CA . ILE B 1 31 ? 2.604 -10.461 4.141 1 98.31 31 ILE B CA 1
ATOM 1420 C C . ILE B 1 31 ? 3.287 -9.297 4.848 1 98.31 31 ILE B C 1
ATOM 1422 O O . ILE B 1 31 ? 2.877 -8.141 4.695 1 98.31 31 ILE B O 1
ATOM 1426 N N . VAL B 1 32 ? 4.332 -9.602 5.578 1 98.44 32 VAL B N 1
ATOM 1427 C CA . VAL B 1 32 ? 5.102 -8.547 6.246 1 98.44 32 VAL B CA 1
ATOM 1428 C C . VAL B 1 32 ? 5.695 -7.605 5.203 1 98.44 32 VAL B C 1
ATOM 1430 O O . VAL B 1 32 ? 5.648 -6.383 5.363 1 98.44 32 VAL B O 1
ATOM 1433 N N . HIS B 1 33 ? 6.289 -8.211 4.141 1 98.44 33 HIS B N 1
ATOM 1434 C CA . HIS B 1 33 ? 6.887 -7.422 3.07 1 98.44 33 HIS B CA 1
ATOM 1435 C C . HIS B 1 33 ? 5.852 -6.508 2.42 1 98.44 33 HIS B C 1
ATOM 1437 O O . HIS B 1 33 ? 6.109 -5.32 2.205 1 98.44 33 HIS B O 1
ATOM 1443 N N . ILE B 1 34 ? 4.656 -6.957 2.17 1 98.44 34 ILE B N 1
ATOM 1444 C CA . ILE B 1 34 ? 3.584 -6.207 1.521 1 98.44 34 ILE B CA 1
ATOM 1445 C C . ILE B 1 34 ? 3.082 -5.109 2.455 1 98.44 34 ILE B C 1
ATOM 1447 O O . ILE B 1 34 ? 2.898 -3.965 2.033 1 98.44 34 ILE B O 1
ATOM 1451 N N . ALA B 1 35 ? 2.904 -5.438 3.701 1 98.44 35 ALA B N 1
ATOM 1452 C CA . ALA B 1 35 ? 2.451 -4.453 4.684 1 98.44 35 ALA B CA 1
ATOM 1453 C C . ALA B 1 35 ? 3.459 -3.314 4.82 1 98.44 35 ALA B C 1
ATOM 1455 O O . ALA B 1 35 ? 3.078 -2.143 4.867 1 98.44 35 ALA B O 1
ATOM 1456 N N . ALA B 1 36 ? 4.727 -3.691 4.957 1 98.75 36 ALA B N 1
ATOM 1457 C CA . ALA B 1 36 ? 5.793 -2.697 5.059 1 98.75 36 ALA B CA 1
ATOM 1458 C C . ALA B 1 36 ? 5.832 -1.808 3.82 1 98.75 36 ALA B C 1
ATOM 1460 O O . ALA B 1 36 ? 6.016 -0.593 3.928 1 98.75 36 ALA B O 1
ATOM 1461 N N . PHE B 1 37 ? 5.648 -2.426 2.689 1 98.5 37 PHE B N 1
ATOM 1462 C CA . PHE B 1 37 ? 5.656 -1.687 1.432 1 98.5 37 PHE B CA 1
ATOM 1463 C C . PHE B 1 37 ? 4.492 -0.707 1.372 1 98.5 37 PHE B C 1
ATOM 1465 O O . PHE B 1 37 ? 4.656 0.44 0.951 1 98.5 37 PHE B O 1
ATOM 1472 N N . VAL B 1 38 ? 3.291 -1.114 1.75 1 98.62 38 VAL B N 1
ATOM 1473 C CA . VAL B 1 38 ? 2.098 -0.274 1.757 1 98.62 38 VAL B CA 1
ATOM 1474 C C . VAL B 1 38 ? 2.348 0.97 2.605 1 98.62 38 VAL B C 1
ATOM 1476 O O . VAL B 1 38 ? 2.055 2.09 2.18 1 98.62 38 VAL B O 1
ATOM 1479 N N . LEU B 1 39 ? 2.922 0.773 3.734 1 98.44 39 LEU B N 1
ATOM 1480 C CA . LEU B 1 39 ? 3.152 1.899 4.633 1 98.44 39 LEU B CA 1
ATOM 1481 C C . LEU B 1 39 ? 4.277 2.789 4.113 1 98.44 39 LEU B C 1
ATOM 1483 O O . LEU B 1 39 ? 4.188 4.016 4.18 1 98.44 39 LEU B O 1
ATOM 1487 N N . ALA B 1 40 ? 5.34 2.172 3.615 1 98.69 40 ALA B N 1
ATOM 1488 C CA . ALA B 1 40 ? 6.477 2.943 3.113 1 98.69 40 ALA B CA 1
ATOM 1489 C C . ALA B 1 40 ? 6.074 3.787 1.907 1 98.69 40 ALA B C 1
ATOM 1491 O O . ALA B 1 40 ? 6.258 5.008 1.906 1 98.69 40 ALA B O 1
ATOM 1492 N N . VAL B 1 41 ? 5.5 3.115 0.901 1 98.69 41 VAL B N 1
ATOM 1493 C CA . VAL B 1 41 ? 5.137 3.795 -0.338 1 98.69 41 VAL B CA 1
ATOM 1494 C C . VAL B 1 41 ? 3.955 4.73 -0.09 1 98.69 41 VAL B C 1
ATOM 1496 O O . VAL B 1 41 ? 3.877 5.812 -0.676 1 98.69 41 VAL B O 1
ATOM 1499 N N . GLY B 1 42 ? 3.016 4.34 0.789 1 98.31 42 GLY B N 1
ATOM 1500 C CA . GLY B 1 42 ? 1.938 5.238 1.17 1 98.31 42 GLY B CA 1
ATOM 1501 C C . GLY B 1 42 ? 2.434 6.539 1.771 1 98.31 42 GLY B C 1
ATOM 1502 O O . GLY B 1 42 ? 2.01 7.621 1.355 1 98.31 42 GLY B O 1
ATOM 1503 N N . ALA B 1 43 ? 3.348 6.422 2.686 1 98.38 43 ALA B N 1
ATOM 1504 C CA . ALA B 1 43 ? 3.895 7.602 3.352 1 98.38 43 ALA B CA 1
ATOM 1505 C C . ALA B 1 43 ? 4.652 8.484 2.367 1 98.38 43 ALA B C 1
ATOM 1507 O O . ALA B 1 43 ? 4.488 9.711 2.369 1 98.38 43 ALA B O 1
ATOM 1508 N N . VAL B 1 44 ? 5.449 7.852 1.572 1 98.56 44 VAL B N 1
ATOM 1509 C CA . VAL B 1 44 ? 6.242 8.594 0.598 1 98.56 44 VAL B CA 1
ATOM 1510 C C . VAL B 1 44 ? 5.316 9.281 -0.408 1 98.56 44 VAL B C 1
ATOM 1512 O O . VAL B 1 44 ? 5.5 10.453 -0.729 1 98.56 44 VAL B O 1
ATOM 1515 N N . ALA B 1 45 ? 4.359 8.586 -0.904 1 98.5 45 ALA B N 1
ATOM 1516 C CA . ALA B 1 45 ? 3.449 9.125 -1.914 1 98.5 45 ALA B CA 1
ATOM 1517 C C . ALA B 1 45 ? 2.658 10.312 -1.364 1 98.5 45 ALA B C 1
ATOM 1519 O O . ALA B 1 45 ? 2.461 11.312 -2.061 1 98.5 45 ALA B O 1
ATOM 1520 N N . LEU B 1 46 ? 2.242 10.188 -0.175 1 97.81 46 LEU B N 1
ATOM 1521 C CA . LEU B 1 46 ? 1.453 11.258 0.418 1 97.81 46 LEU B CA 1
ATOM 1522 C C . LEU B 1 46 ? 2.316 12.492 0.677 1 97.81 46 LEU B C 1
ATOM 1524 O O . LEU B 1 46 ? 1.872 13.617 0.471 1 97.81 46 LEU B O 1
ATOM 1528 N N . PHE B 1 47 ? 3.52 12.297 1.103 1 97.75 47 PHE B N 1
ATOM 1529 C CA . PHE B 1 47 ? 4.441 13.422 1.243 1 97.75 47 PHE B CA 1
ATOM 1530 C C . PHE B 1 47 ? 4.715 14.07 -0.108 1 97.75 47 PHE B C 1
ATOM 1532 O O . PHE B 1 47 ? 4.723 15.297 -0.221 1 97.75 47 PHE B O 1
ATOM 1539 N N . ASP B 1 48 ? 4.953 13.203 -1.101 1 98.44 48 ASP B N 1
ATOM 1540 C CA . ASP B 1 48 ? 5.195 13.695 -2.455 1 98.44 48 ASP B CA 1
ATOM 1541 C C . ASP B 1 48 ? 4.008 14.508 -2.967 1 98.44 48 ASP B C 1
ATOM 1543 O O . ASP B 1 48 ? 4.191 15.531 -3.625 1 98.44 48 ASP B O 1
ATOM 1547 N N . LEU B 1 49 ? 2.83 14.07 -2.689 1 97.38 49 LEU B N 1
ATOM 1548 C CA . LEU B 1 49 ? 1.631 14.766 -3.143 1 97.38 49 LEU B CA 1
ATOM 1549 C C . LEU B 1 49 ? 1.523 16.141 -2.498 1 97.38 49 LEU B C 1
ATOM 1551 O O . LEU B 1 49 ? 1.117 17.109 -3.15 1 97.38 49 LEU B O 1
ATOM 1555 N N . ARG B 1 50 ? 1.879 16.188 -1.251 1 96.12 50 ARG B N 1
ATOM 1556 C CA . ARG B 1 50 ? 1.933 17.484 -0.597 1 96.12 50 ARG B CA 1
ATOM 1557 C C . ARG B 1 50 ? 2.926 18.406 -1.296 1 96.12 50 ARG B C 1
ATOM 1559 O O . ARG B 1 50 ? 2.646 19.594 -1.498 1 96.12 50 ARG B O 1
ATOM 1566 N N . LEU B 1 51 ? 4.039 17.922 -1.662 1 96.75 51 LEU B N 1
ATOM 1567 C CA . LEU B 1 51 ? 5.078 18.719 -2.301 1 96.75 51 LEU B CA 1
ATOM 1568 C C . LEU B 1 51 ? 4.645 19.172 -3.693 1 96.75 51 LEU B C 1
ATOM 1570 O O . LEU B 1 51 ? 5.039 20.234 -4.16 1 96.75 51 LEU B O 1
ATOM 1574 N N . VAL B 1 52 ? 3.881 18.359 -4.336 1 96.12 52 VAL B N 1
ATOM 1575 C CA . VAL B 1 52 ? 3.473 18.672 -5.699 1 96.12 52 VAL B CA 1
ATOM 1576 C C . VAL B 1 52 ? 2.322 19.688 -5.68 1 96.12 52 VAL B C 1
ATOM 1578 O O . VAL B 1 52 ? 2.025 20.312 -6.695 1 96.12 52 VAL B O 1
ATOM 1581 N N . GLY B 1 53 ? 1.627 19.828 -4.539 1 90.69 53 GLY B N 1
ATOM 1582 C CA . GLY B 1 53 ? 0.704 20.938 -4.477 1 90.69 53 GLY B CA 1
ATOM 1583 C C . GLY B 1 53 ? -0.628 20.578 -3.844 1 90.69 53 GLY B C 1
ATOM 1584 O O . GLY B 1 53 ? -1.495 21.438 -3.68 1 90.69 53 GLY B O 1
ATOM 1585 N N . LEU B 1 54 ? -0.736 19.359 -3.457 1 87.69 54 LEU B N 1
ATOM 1586 C CA . LEU B 1 54 ? -1.954 19 -2.742 1 87.69 54 LEU B CA 1
ATOM 1587 C C . LEU B 1 54 ? -1.88 19.438 -1.283 1 87.69 54 LEU B C 1
ATOM 1589 O O . LEU B 1 54 ? -0.796 19.469 -0.697 1 87.69 54 LEU B O 1
ATOM 1593 N N . ALA B 1 55 ? -3.016 19.875 -0.666 1 80.25 55 ALA B N 1
ATOM 1594 C CA . ALA B 1 55 ? -3.184 20.219 0.745 1 80.25 55 ALA B CA 1
ATOM 1595 C C . ALA B 1 55 ? -2.186 21.297 1.175 1 80.25 55 ALA B C 1
ATOM 1597 O O . ALA B 1 55 ? -1.487 21.125 2.18 1 80.25 55 ALA B O 1
ATOM 1598 N N . ARG B 1 56 ? -2.17 22.359 0.604 1 80.19 56 ARG B N 1
ATOM 1599 C CA . ARG B 1 56 ? -1.22 23.453 0.807 1 80.19 56 ARG B CA 1
ATOM 1600 C C . ARG B 1 56 ? -1.347 24.031 2.209 1 80.19 56 ARG B C 1
ATOM 1602 O O . ARG B 1 56 ? -0.422 24.672 2.705 1 80.19 56 ARG B O 1
ATOM 1609 N N . ALA B 1 57 ? -2.355 23.672 2.83 1 80.75 57 ALA B N 1
ATOM 1610 C CA . ALA B 1 57 ? -2.572 24.219 4.168 1 80.75 57 ALA B CA 1
ATOM 1611 C C . ALA B 1 57 ? -1.748 23.469 5.207 1 80.75 57 ALA B C 1
ATOM 1613 O O . ALA B 1 57 ? -1.562 23.953 6.328 1 80.75 57 ALA B O 1
ATOM 1614 N N . LEU B 1 58 ? -1.252 22.312 4.848 1 86.12 58 LEU B N 1
ATOM 1615 C CA . LEU B 1 58 ? -0.435 21.531 5.77 1 86.12 58 LEU B CA 1
ATOM 1616 C C . LEU B 1 58 ? 1.022 21.969 5.715 1 86.12 58 LEU B C 1
ATOM 1618 O O . LEU B 1 58 ? 1.648 21.922 4.652 1 86.12 58 LEU B O 1
ATOM 1622 N N . PRO B 1 59 ? 1.519 22.422 6.887 1 89.44 59 PRO B N 1
ATOM 1623 C CA . PRO B 1 59 ? 2.939 22.766 6.863 1 89.44 59 PRO B CA 1
ATOM 1624 C C . PRO B 1 59 ? 3.838 21.578 6.523 1 89.44 59 PRO B C 1
ATOM 1626 O O . PRO B 1 59 ? 3.617 20.469 7.02 1 89.44 59 PRO B O 1
ATOM 1629 N N . VAL B 1 60 ? 4.785 21.859 5.684 1 93.06 60 VAL B N 1
ATOM 1630 C CA . VAL B 1 60 ? 5.605 20.781 5.113 1 93.06 60 VAL B CA 1
ATOM 1631 C C . VAL B 1 60 ? 6.5 20.188 6.195 1 93.06 60 VAL B C 1
ATOM 1633 O O . VAL B 1 60 ? 6.629 18.969 6.297 1 93.06 60 VAL B O 1
ATOM 1636 N N . ALA B 1 61 ? 7.023 20.969 7.035 1 93.31 61 ALA B N 1
ATOM 1637 C CA . ALA B 1 61 ? 8.031 20.5 7.98 1 93.31 61 ALA B CA 1
ATOM 1638 C C . ALA B 1 61 ? 7.43 19.547 9 1 93.31 61 ALA B C 1
ATOM 1640 O O . ALA B 1 61 ? 7.941 18.438 9.203 1 93.31 61 ALA B O 1
ATOM 1641 N N . PRO B 1 62 ? 6.332 19.922 9.633 1 91.5 62 PRO B N 1
ATOM 1642 C CA . PRO B 1 62 ? 5.715 18.969 10.555 1 91.5 62 PRO B CA 1
ATOM 1643 C C . PRO B 1 62 ? 5.258 17.688 9.859 1 91.5 62 PRO B C 1
ATOM 1645 O O . PRO B 1 62 ? 5.324 16.594 10.445 1 91.5 62 PRO B O 1
ATOM 1648 N N . LEU B 1 63 ? 4.781 17.797 8.664 1 93.06 63 LEU B N 1
ATOM 1649 C CA . LEU B 1 63 ? 4.375 16.625 7.906 1 93.06 63 LEU B CA 1
ATOM 1650 C C . LEU B 1 63 ? 5.57 15.719 7.617 1 93.06 63 LEU B C 1
ATOM 1652 O O . LEU B 1 63 ? 5.473 14.492 7.73 1 93.06 63 LEU B O 1
ATOM 1656 N N . ALA B 1 64 ? 6.66 16.297 7.207 1 94.06 64 ALA B N 1
ATOM 1657 C CA . ALA B 1 64 ? 7.887 15.539 6.969 1 94.06 64 ALA B CA 1
ATOM 1658 C C . ALA B 1 64 ? 8.328 14.797 8.227 1 94.06 64 ALA B C 1
ATOM 1660 O O . ALA B 1 64 ? 8.719 13.625 8.164 1 94.06 64 ALA B O 1
ATOM 1661 N N . ARG B 1 65 ? 8.266 15.414 9.359 1 93.62 65 ARG B N 1
ATOM 1662 C CA . ARG B 1 65 ? 8.695 14.836 10.625 1 93.62 65 ARG B CA 1
ATOM 1663 C C . ARG B 1 65 ? 7.805 13.664 11.023 1 93.62 65 ARG B C 1
ATOM 1665 O O . ARG B 1 65 ? 8.211 12.805 11.812 1 93.62 65 ARG B O 1
ATOM 1672 N N . PHE B 1 66 ? 6.668 13.648 10.461 1 94.44 66 PHE B N 1
ATOM 1673 C CA . PHE B 1 66 ? 5.719 12.57 10.711 1 94.44 66 PHE B CA 1
ATOM 1674 C C . PHE B 1 66 ? 5.875 11.461 9.68 1 94.44 66 PHE B C 1
ATOM 1676 O O . PHE B 1 66 ? 6.156 10.312 10.031 1 94.44 66 PHE B O 1
ATOM 1683 N N . LEU B 1 67 ? 5.82 11.75 8.414 1 96.38 67 LEU B N 1
ATOM 1684 C CA . LEU B 1 67 ? 5.699 10.766 7.344 1 96.38 67 LEU B CA 1
ATOM 1685 C C . LEU B 1 67 ? 7.051 10.117 7.043 1 96.38 67 LEU B C 1
ATOM 1687 O O . LEU B 1 67 ? 7.117 8.922 6.746 1 96.38 67 LEU B O 1
ATOM 1691 N N . LEU B 1 68 ? 8.109 10.883 7.152 1 95.88 68 LEU B N 1
ATOM 1692 C CA . LEU B 1 68 ? 9.391 10.383 6.66 1 95.88 68 LEU B CA 1
ATOM 1693 C C . LEU B 1 68 ? 9.961 9.32 7.59 1 95.88 68 LEU B C 1
ATOM 1695 O O . LEU B 1 68 ? 10.477 8.305 7.133 1 95.88 68 LEU B O 1
ATOM 1699 N N . PRO B 1 69 ? 9.867 9.461 8.922 1 96.56 69 PRO B N 1
ATOM 1700 C CA . PRO B 1 69 ? 10.297 8.359 9.781 1 96.56 69 PRO B CA 1
ATOM 1701 C C . PRO B 1 69 ? 9.477 7.086 9.562 1 96.56 69 PRO B C 1
ATOM 1703 O O . PRO B 1 69 ? 10.016 5.98 9.641 1 96.56 69 PRO B O 1
ATOM 1706 N N . VAL B 1 70 ? 8.156 7.227 9.328 1 97.31 70 VAL B N 1
ATOM 1707 C CA . VAL B 1 70 ? 7.32 6.074 9.008 1 97.31 70 VAL B CA 1
ATOM 1708 C C . VAL B 1 70 ? 7.809 5.426 7.711 1 97.31 70 VAL B C 1
ATOM 1710 O O . VAL B 1 70 ? 7.953 4.203 7.637 1 97.31 70 VAL B O 1
ATOM 1713 N N . ALA B 1 71 ? 8.078 6.215 6.727 1 98.06 71 ALA B N 1
ATOM 1714 C CA . ALA B 1 71 ? 8.562 5.723 5.441 1 98.06 71 ALA B CA 1
ATOM 1715 C C . ALA B 1 71 ? 9.883 4.965 5.605 1 98.06 71 ALA B C 1
ATOM 1717 O O . ALA B 1 71 ? 10.039 3.859 5.086 1 98.06 71 ALA B O 1
ATOM 1718 N N . HIS B 1 72 ? 10.844 5.543 6.324 1 97.56 72 HIS B N 1
ATOM 1719 C CA . HIS B 1 72 ? 12.164 4.941 6.492 1 97.56 72 HIS B CA 1
ATOM 1720 C C . HIS B 1 72 ? 12.078 3.633 7.27 1 97.56 72 HIS B C 1
ATOM 1722 O O . HIS B 1 72 ? 12.703 2.641 6.895 1 97.56 72 HIS B O 1
ATOM 1728 N N . SER B 1 73 ? 11.375 3.645 8.352 1 98.12 73 SER B N 1
ATOM 1729 C CA . SER B 1 73 ? 11.266 2.436 9.164 1 98.12 73 SER B CA 1
ATOM 1730 C C . SER B 1 73 ? 10.539 1.328 8.406 1 98.12 73 SER B C 1
ATOM 1732 O O . SER B 1 73 ? 10.945 0.166 8.453 1 98.12 73 SER B O 1
ATOM 1734 N N . SER B 1 74 ? 9.492 1.702 7.75 1 98.69 74 SER B N 1
ATOM 1735 C CA . SER B 1 74 ? 8.758 0.701 6.977 1 98.69 74 SER B CA 1
ATOM 1736 C C . SER B 1 74 ? 9.578 0.211 5.789 1 98.69 74 SER B C 1
ATOM 1738 O O . SER B 1 74 ? 9.5 -0.959 5.41 1 98.69 74 SER B O 1
ATOM 1740 N N . PHE B 1 75 ? 10.336 1.086 5.215 1 98.56 75 PHE B N 1
ATOM 1741 C CA . PHE B 1 75 ? 11.227 0.673 4.137 1 98.56 75 PHE B CA 1
ATOM 1742 C C . PHE B 1 75 ? 12.258 -0.329 4.637 1 98.56 75 PHE B C 1
ATOM 1744 O O . PHE B 1 75 ? 12.578 -1.299 3.945 1 98.56 75 PHE B O 1
ATOM 1751 N N . ALA B 1 76 ? 12.836 -0.067 5.781 1 98.62 76 ALA B N 1
ATOM 1752 C CA . ALA B 1 76 ? 13.781 -1.012 6.371 1 98.62 76 ALA B CA 1
ATOM 1753 C C . ALA B 1 76 ? 13.141 -2.385 6.559 1 98.62 76 ALA B C 1
ATOM 1755 O O . ALA B 1 76 ? 13.75 -3.408 6.246 1 98.62 76 ALA B O 1
ATOM 1756 N N . ALA B 1 77 ? 11.945 -2.393 7.059 1 98.62 77 ALA B N 1
ATOM 1757 C CA . ALA B 1 77 ? 11.211 -3.646 7.23 1 98.62 77 ALA B CA 1
ATOM 1758 C C . ALA B 1 77 ? 10.961 -4.32 5.883 1 98.62 77 ALA B C 1
ATOM 1760 O O . ALA B 1 77 ? 11.086 -5.543 5.762 1 98.62 77 ALA B O 1
ATOM 1761 N N . ALA B 1 78 ? 10.602 -3.543 4.895 1 98.69 78 ALA B N 1
ATOM 1762 C CA . ALA B 1 78 ? 10.391 -4.082 3.553 1 98.69 78 ALA B CA 1
ATOM 1763 C C . ALA B 1 78 ? 11.68 -4.652 2.979 1 98.69 78 ALA B C 1
ATOM 1765 O O . ALA B 1 78 ? 11.672 -5.715 2.354 1 98.69 78 ALA B O 1
ATOM 1766 N N . ALA B 1 79 ? 12.789 -3.957 3.176 1 98.25 79 ALA B N 1
ATOM 1767 C CA . ALA B 1 79 ? 14.086 -4.41 2.682 1 98.25 79 ALA B CA 1
ATOM 1768 C C . ALA B 1 79 ? 14.5 -5.719 3.348 1 98.25 79 ALA B C 1
ATOM 1770 O O . ALA B 1 79 ? 14.961 -6.645 2.676 1 98.25 79 ALA B O 1
ATOM 1771 N N . LEU B 1 80 ? 14.297 -5.789 4.641 1 98.06 80 LEU B N 1
ATOM 1772 C CA . LEU B 1 80 ? 14.672 -6.988 5.383 1 98.06 80 LEU B CA 1
ATOM 1773 C C . LEU B 1 80 ? 13.82 -8.18 4.969 1 98.06 80 LEU B C 1
ATOM 1775 O O . LEU B 1 80 ? 14.344 -9.266 4.715 1 98.06 80 LEU B O 1
ATOM 1779 N N . SER B 1 81 ? 12.531 -7.996 4.914 1 98.06 81 SER B N 1
ATOM 1780 C CA . SER B 1 81 ? 11.656 -9.078 4.484 1 98.06 81 SER B CA 1
ATOM 1781 C C . SER B 1 81 ? 11.883 -9.43 3.018 1 98.06 81 SER B C 1
ATOM 1783 O O . SER B 1 81 ? 11.836 -10.602 2.641 1 98.06 81 SER B O 1
ATOM 1785 N N . GLY B 1 82 ? 12.195 -8.43 2.182 1 97.56 82 GLY B N 1
ATOM 1786 C CA . GLY B 1 82 ? 12.547 -8.688 0.793 1 97.56 82 GLY B CA 1
ATOM 1787 C C . GLY B 1 82 ? 13.805 -9.516 0.642 1 97.56 82 GLY B C 1
ATOM 1788 O O . GLY B 1 82 ? 13.875 -10.398 -0.213 1 97.56 82 GLY B O 1
ATOM 1789 N N . LEU B 1 83 ? 14.781 -9.219 1.407 1 96.94 83 LEU B N 1
ATOM 1790 C CA . LEU B 1 83 ? 16.016 -9.992 1.394 1 96.94 83 LEU B CA 1
ATOM 1791 C C . LEU B 1 83 ? 15.75 -11.445 1.79 1 96.94 83 LEU B C 1
ATOM 1793 O O . LEU B 1 83 ? 16.344 -12.367 1.228 1 96.94 83 LEU B O 1
ATOM 1797 N N . MET B 1 84 ? 14.898 -11.633 2.752 1 96.38 84 MET B N 1
ATOM 1798 C CA . MET B 1 84 ? 14.531 -12.984 3.166 1 96.38 84 MET B CA 1
ATOM 1799 C C . MET B 1 84 ? 13.836 -13.727 2.033 1 96.38 84 MET B C 1
ATOM 1801 O O . MET B 1 84 ? 14.133 -14.898 1.776 1 96.38 84 MET B O 1
ATOM 1805 N N . LEU B 1 85 ? 12.938 -13.07 1.363 1 96.5 85 LEU B N 1
ATOM 1806 C CA . LEU B 1 85 ? 12.234 -13.688 0.245 1 96.5 85 LEU B CA 1
ATOM 1807 C C . LEU B 1 85 ? 13.195 -14 -0.899 1 96.5 85 LEU B C 1
ATOM 1809 O O . LEU B 1 85 ? 13.086 -15.047 -1.541 1 96.5 85 LEU B O 1
ATOM 1813 N N . PHE B 1 86 ? 14.078 -13.055 -1.109 1 96.31 86 PHE B N 1
ATOM 1814 C CA . PHE B 1 86 ? 15.078 -13.273 -2.143 1 96.31 86 PHE B CA 1
ATOM 1815 C C . PHE B 1 86 ? 15.93 -14.5 -1.825 1 96.31 86 PHE B C 1
ATOM 1817 O O . PHE B 1 86 ? 16.188 -15.32 -2.703 1 96.31 86 PHE B O 1
ATOM 1824 N N . ALA B 1 87 ? 16.359 -14.641 -0.627 1 94.12 87 ALA B N 1
ATOM 1825 C CA . ALA B 1 87 ? 17.219 -15.758 -0.222 1 94.12 87 ALA B CA 1
ATOM 1826 C C . ALA B 1 87 ? 16.516 -17.094 -0.452 1 94.12 87 ALA B C 1
ATOM 1828 O O . ALA B 1 87 ? 17.156 -18.094 -0.784 1 94.12 87 ALA B O 1
ATOM 1829 N N . ALA B 1 88 ? 15.273 -17.141 -0.339 1 92.62 88 ALA B N 1
ATOM 1830 C CA . ALA B 1 88 ? 14.5 -18.375 -0.481 1 92.62 88 ALA B CA 1
ATOM 1831 C C . ALA B 1 88 ? 14.414 -18.797 -1.943 1 92.62 88 ALA B C 1
ATOM 1833 O O . ALA B 1 88 ? 14.32 -19.984 -2.242 1 92.62 88 ALA B O 1
ATOM 1834 N N . ASP B 1 89 ? 14.461 -17.859 -2.83 1 93.44 89 ASP B N 1
ATOM 1835 C CA . ASP B 1 89 ? 14.312 -18.141 -4.258 1 93.44 89 ASP B CA 1
ATOM 1836 C C . ASP B 1 89 ? 15.32 -17.328 -5.078 1 93.44 89 ASP B C 1
ATOM 1838 O O . ASP B 1 89 ? 14.953 -16.719 -6.078 1 93.44 89 ASP B O 1
ATOM 1842 N N . ALA B 1 90 ? 16.5 -17.312 -4.645 1 93.81 90 ALA B N 1
ATOM 1843 C CA . ALA B 1 90 ? 17.516 -16.391 -5.133 1 93.81 90 ALA B CA 1
ATOM 1844 C C . ALA B 1 90 ? 17.75 -16.578 -6.629 1 93.81 90 ALA B C 1
ATOM 1846 O O . ALA B 1 90 ? 17.75 -15.602 -7.391 1 93.81 90 ALA B O 1
ATOM 1847 N N . ALA B 1 91 ? 17.938 -17.781 -7.102 1 92.19 91 ALA B N 1
ATOM 1848 C CA . ALA B 1 91 ? 18.25 -18.047 -8.5 1 92.19 91 ALA B CA 1
ATOM 1849 C C . ALA B 1 91 ? 17.109 -17.625 -9.414 1 92.19 91 ALA B C 1
ATOM 1851 O O . ALA B 1 91 ? 17.312 -16.969 -10.43 1 92.19 91 ALA B O 1
ATOM 1852 N N . ALA B 1 92 ? 15.945 -18 -9.023 1 92.69 92 ALA B N 1
ATOM 1853 C CA . ALA B 1 92 ? 14.766 -17.688 -9.836 1 92.69 92 ALA B CA 1
ATOM 1854 C C . ALA B 1 92 ? 14.523 -16.188 -9.891 1 92.69 92 ALA B C 1
ATOM 1856 O O . ALA B 1 92 ? 14.234 -15.641 -10.953 1 92.69 92 ALA B O 1
ATOM 1857 N N . LEU B 1 93 ? 14.641 -15.531 -8.758 1 94.5 93 LEU B N 1
ATOM 1858 C CA . LEU B 1 93 ? 14.391 -14.094 -8.695 1 94.5 93 LEU B CA 1
ATOM 1859 C C . LEU B 1 93 ? 15.484 -13.328 -9.43 1 94.5 93 LEU B C 1
ATOM 1861 O O . LEU B 1 93 ? 15.203 -12.359 -10.141 1 94.5 93 LEU B O 1
ATOM 1865 N N . ALA B 1 94 ? 16.656 -13.773 -9.273 1 94.06 94 ALA B N 1
ATOM 1866 C CA . ALA B 1 94 ? 17.766 -13.102 -9.961 1 94.06 94 ALA B CA 1
ATOM 1867 C C . ALA B 1 94 ? 17.594 -13.203 -11.477 1 94.06 94 ALA B C 1
ATOM 1869 O O . ALA B 1 94 ? 18.031 -12.305 -12.211 1 94.06 94 ALA B O 1
ATOM 1870 N N . ALA B 1 95 ? 17.047 -14.227 -11.953 1 94.81 95 ALA B N 1
ATOM 1871 C CA . ALA B 1 95 ? 16.875 -14.438 -13.391 1 94.81 95 ALA B CA 1
ATOM 1872 C C . ALA B 1 95 ? 15.664 -13.68 -13.914 1 94.81 95 ALA B C 1
ATOM 1874 O O . ALA B 1 95 ? 15.5 -13.516 -15.125 1 94.81 95 ALA B O 1
ATOM 1875 N N . ASN B 1 96 ? 14.781 -13.234 -13.078 1 97 96 ASN B N 1
ATOM 1876 C CA . ASN B 1 96 ? 13.547 -12.555 -13.453 1 97 96 ASN B CA 1
ATOM 1877 C C . ASN B 1 96 ? 13.812 -11.109 -13.875 1 97 96 ASN B C 1
ATOM 1879 O O . ASN B 1 96 ? 14.336 -10.312 -13.094 1 97 96 ASN B O 1
ATOM 1883 N N . PRO B 1 97 ? 13.508 -10.719 -15.078 1 97.69 97 PRO B N 1
ATOM 1884 C CA . PRO B 1 97 ? 13.812 -9.367 -15.539 1 97.69 97 PRO B CA 1
ATOM 1885 C C . PRO B 1 97 ? 13.055 -8.289 -14.758 1 97.69 97 PRO B C 1
ATOM 1887 O O . PRO B 1 97 ? 13.594 -7.199 -14.531 1 97.69 97 PRO B O 1
ATOM 1890 N N . ALA B 1 98 ? 11.828 -8.539 -14.391 1 98.06 98 ALA B N 1
ATOM 1891 C CA . ALA B 1 98 ? 11.07 -7.566 -13.602 1 98.06 98 ALA B CA 1
ATOM 1892 C C . ALA B 1 98 ? 11.75 -7.312 -12.258 1 98.06 98 ALA B C 1
ATOM 1894 O O . ALA B 1 98 ? 11.766 -6.176 -11.773 1 98.06 98 ALA B O 1
ATOM 1895 N N . PHE B 1 99 ? 12.297 -8.32 -11.664 1 98.19 99 PHE B N 1
ATOM 1896 C CA . PHE B 1 99 ? 12.977 -8.18 -10.383 1 98.19 99 PHE B CA 1
ATOM 1897 C C . PHE B 1 99 ? 14.242 -7.34 -10.539 1 98.19 99 PHE B C 1
ATOM 1899 O O . PHE B 1 99 ? 14.523 -6.477 -9.703 1 98.19 99 PHE B O 1
ATOM 1906 N N . ARG B 1 100 ? 14.961 -7.566 -11.586 1 98.19 100 ARG B N 1
ATOM 1907 C CA . ARG B 1 100 ? 16.172 -6.797 -11.828 1 98.19 100 ARG B CA 1
ATOM 1908 C C . ARG B 1 100 ? 15.852 -5.316 -12.016 1 98.19 100 ARG B C 1
ATOM 1910 O O . ARG B 1 100 ? 16.547 -4.453 -11.477 1 98.19 100 ARG B O 1
ATOM 1917 N N . VAL B 1 101 ? 14.844 -5.074 -12.766 1 98.56 101 VAL B N 1
ATOM 1918 C CA . VAL B 1 101 ? 14.438 -3.691 -12.984 1 98.56 101 VAL B CA 1
ATOM 1919 C C . VAL B 1 101 ? 13.953 -3.076 -11.672 1 98.56 101 VAL B C 1
ATOM 1921 O O . VAL B 1 101 ? 14.273 -1.925 -11.367 1 98.56 101 VAL B O 1
ATOM 1924 N N . LYS B 1 102 ? 13.211 -3.885 -10.93 1 98.62 102 LYS B N 1
ATOM 1925 C CA . LYS B 1 102 ? 12.719 -3.414 -9.641 1 98.62 102 LYS B CA 1
ATOM 1926 C C . LYS B 1 102 ? 13.875 -2.959 -8.75 1 98.62 102 LYS B C 1
ATOM 1928 O O . LYS B 1 102 ? 13.805 -1.892 -8.133 1 98.62 102 LYS B O 1
ATOM 1933 N N . LEU B 1 103 ? 14.938 -3.727 -8.672 1 98.31 103 LEU B N 1
ATOM 1934 C CA . LEU B 1 103 ? 16.094 -3.383 -7.844 1 98.31 103 LEU B CA 1
ATOM 1935 C C . LEU B 1 103 ? 16.734 -2.086 -8.32 1 98.31 103 LEU B C 1
ATOM 1937 O O . LEU B 1 103 ? 17.141 -1.254 -7.504 1 98.31 103 LEU B O 1
ATOM 1941 N N . THR B 1 104 ? 16.859 -1.968 -9.609 1 98.69 104 THR B N 1
ATOM 1942 C CA . THR B 1 104 ? 17.422 -0.748 -10.172 1 98.69 104 THR B CA 1
ATOM 1943 C C . THR B 1 104 ? 16.547 0.46 -9.828 1 98.69 104 THR B C 1
ATOM 1945 O O . THR B 1 104 ? 17.078 1.51 -9.438 1 98.69 104 THR B O 1
ATOM 1948 N N . LEU B 1 105 ? 15.242 0.304 -9.945 1 98.81 105 LEU B N 1
ATOM 1949 C CA . LEU B 1 105 ? 14.305 1.378 -9.633 1 98.81 105 LEU B CA 1
ATOM 1950 C C . LEU B 1 105 ? 14.375 1.746 -8.156 1 98.81 105 LEU B C 1
ATOM 1952 O O . LEU B 1 105 ? 14.297 2.926 -7.805 1 98.81 105 LEU B O 1
ATOM 1956 N N . ILE B 1 106 ? 14.5 0.78 -7.305 1 98.75 106 ILE B N 1
ATOM 1957 C CA . ILE B 1 106 ? 14.625 1.026 -5.875 1 98.75 106 ILE B CA 1
ATOM 1958 C C . ILE B 1 106 ? 15.891 1.832 -5.598 1 98.75 106 ILE B C 1
ATOM 1960 O O . ILE B 1 106 ? 15.867 2.787 -4.816 1 98.75 106 ILE B O 1
ATOM 1964 N N . ALA B 1 107 ? 17 1.469 -6.203 1 98.62 107 ALA B N 1
ATOM 1965 C CA . ALA B 1 107 ? 18.266 2.201 -6.047 1 98.62 107 ALA B CA 1
ATOM 1966 C C . ALA B 1 107 ? 18.109 3.65 -6.5 1 98.62 107 ALA B C 1
ATOM 1968 O O . ALA B 1 107 ? 18.578 4.57 -5.828 1 98.62 107 ALA B O 1
ATOM 1969 N N . LEU B 1 108 ? 17.438 3.859 -7.602 1 98.81 108 LEU B N 1
ATOM 1970 C CA . LEU B 1 108 ? 17.203 5.203 -8.125 1 98.8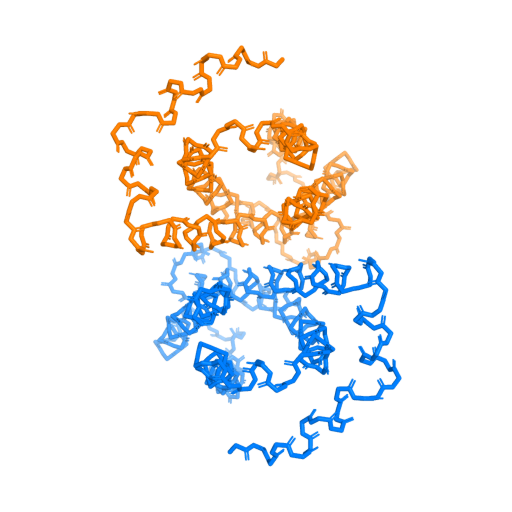1 108 LEU B CA 1
ATOM 1971 C C . LEU B 1 108 ? 16.297 6.004 -7.195 1 98.81 108 LEU B C 1
ATOM 1973 O O . LEU B 1 108 ? 16.531 7.188 -6.957 1 98.81 108 LEU B O 1
ATOM 1977 N N . ALA B 1 109 ? 15.242 5.379 -6.684 1 98.75 109 ALA B N 1
ATOM 1978 C CA . ALA B 1 109 ? 14.344 6.035 -5.73 1 98.75 109 ALA B CA 1
ATOM 1979 C C . ALA B 1 109 ? 15.094 6.422 -4.457 1 98.75 109 ALA B C 1
ATOM 1981 O O . ALA B 1 109 ? 14.875 7.504 -3.906 1 98.75 109 ALA B O 1
ATOM 1982 N N . GLY B 1 110 ? 15.945 5.531 -4.004 1 98.38 110 GLY B N 1
ATOM 1983 C CA . GLY B 1 110 ? 16.781 5.828 -2.852 1 98.38 110 GLY B CA 1
ATOM 1984 C C . GLY B 1 110 ? 17.719 6.992 -3.082 1 98.38 110 GLY B C 1
ATOM 1985 O O . GLY B 1 110 ? 17.891 7.848 -2.209 1 98.38 110 GLY B O 1
ATOM 1986 N N . ALA B 1 111 ? 18.391 6.984 -4.219 1 98.56 111 ALA B N 1
ATOM 1987 C CA . ALA B 1 111 ? 19.266 8.094 -4.57 1 98.56 111 ALA B CA 1
ATOM 1988 C C . ALA B 1 111 ? 18.5 9.406 -4.621 1 98.56 111 ALA B C 1
ATOM 1990 O O . ALA B 1 111 ? 18.984 10.43 -4.129 1 98.56 111 ALA B O 1
ATOM 1991 N N . ASN B 1 112 ? 17.328 9.391 -5.207 1 98.69 112 ASN B N 1
ATOM 1992 C CA . ASN B 1 112 ? 16.453 10.562 -5.262 1 98.69 112 ASN B CA 1
ATOM 1993 C C . ASN B 1 112 ? 16.109 11.062 -3.863 1 98.69 112 ASN B C 1
ATOM 1995 O O . ASN B 1 112 ? 16.141 12.266 -3.605 1 98.69 112 ASN B O 1
ATOM 1999 N N . ALA B 1 113 ? 15.797 10.156 -3.004 1 98.31 113 ALA B N 1
ATOM 2000 C CA . ALA B 1 113 ? 15.477 10.5 -1.62 1 98.31 113 ALA B CA 1
ATOM 2001 C C . ALA B 1 113 ? 16.688 11.102 -0.913 1 98.31 113 ALA B C 1
ATOM 2003 O O . ALA B 1 113 ? 16.547 12.086 -0.175 1 98.31 113 ALA B O 1
ATOM 2004 N N . ALA B 1 114 ? 17.844 10.461 -1.126 1 97.94 114 ALA B N 1
ATOM 2005 C CA . ALA B 1 114 ? 19.062 10.969 -0.514 1 97.94 114 ALA B CA 1
ATOM 2006 C C . ALA B 1 114 ? 19.359 12.391 -0.974 1 97.94 114 ALA B C 1
ATOM 2008 O O . ALA B 1 114 ? 19.781 13.234 -0.176 1 97.94 114 ALA B O 1
ATOM 2009 N N . LEU B 1 115 ? 19.156 12.656 -2.217 1 98.06 115 LEU B N 1
ATOM 2010 C CA . LEU B 1 115 ? 19.375 13.984 -2.766 1 98.06 115 LEU B CA 1
ATOM 2011 C C . LEU B 1 115 ? 18.391 14.984 -2.191 1 98.06 115 LEU B C 1
ATOM 2013 O O . LEU B 1 115 ? 18.734 16.141 -1.911 1 98.06 115 LEU B O 1
ATOM 2017 N N . LEU B 1 116 ? 17.156 14.578 -2.016 1 97.75 116 LEU B N 1
ATOM 2018 C CA . LEU B 1 116 ? 16.141 15.445 -1.411 1 97.75 116 LEU B CA 1
ATOM 2019 C C . LEU B 1 116 ? 16.531 15.82 0.013 1 97.75 116 LEU B C 1
ATOM 2021 O O . LEU B 1 116 ? 16.422 16.984 0.406 1 97.75 116 LEU B O 1
ATOM 2025 N N . HIS B 1 117 ? 17 14.836 0.79 1 96.62 117 HIS B N 1
ATOM 2026 C CA . HIS B 1 117 ? 17.391 15.047 2.18 1 96.62 117 HIS B CA 1
ATOM 2027 C C . HIS B 1 117 ? 18.641 15.922 2.273 1 96.62 117 HIS B C 1
ATOM 2029 O O . HIS B 1 117 ? 18.734 16.781 3.156 1 96.62 117 HIS B O 1
ATOM 2035 N N . ALA B 1 118 ? 19.562 15.719 1.355 1 96.81 118 ALA B N 1
ATOM 2036 C CA . ALA B 1 118 ? 20.844 16.422 1.385 1 96.81 118 ALA B CA 1
ATOM 2037 C C . ALA B 1 118 ? 20.703 17.828 0.803 1 96.81 118 ALA B C 1
ATOM 2039 O O . ALA B 1 118 ? 21.609 18.656 0.962 1 96.81 118 ALA B O 1
ATOM 2040 N N . GLY B 1 119 ? 19.625 18.109 0.204 1 96.12 119 GLY B N 1
ATOM 2041 C CA . GLY B 1 119 ? 19.438 19.391 -0.448 1 96.12 119 GLY B CA 1
ATOM 2042 C C . GLY B 1 119 ? 18.234 20.156 0.082 1 96.12 119 GLY B C 1
ATOM 2043 O O . GLY B 1 119 ? 18.297 20.766 1.156 1 96.12 119 GLY B O 1
ATOM 2044 N N . PRO B 1 120 ? 17.156 20.094 -0.671 1 95.5 120 PRO B N 1
ATOM 2045 C CA . PRO B 1 120 ? 16 20.969 -0.391 1 95.5 120 PRO B CA 1
ATOM 2046 C C . PRO B 1 120 ? 15.477 20.812 1.034 1 95.5 120 PRO B C 1
ATOM 2048 O O . PRO B 1 120 ? 15.109 21.797 1.673 1 95.5 120 PRO B O 1
ATOM 2051 N N . LEU B 1 121 ? 15.445 19.672 1.569 1 95.56 121 LEU B N 1
ATOM 2052 C CA . LEU B 1 121 ? 14.797 19.422 2.852 1 95.56 121 LEU B CA 1
ATOM 2053 C C . LEU B 1 121 ? 15.609 20.016 3.998 1 95.56 121 LEU B C 1
ATOM 2055 O O . LEU B 1 121 ? 15.109 20.141 5.117 1 95.56 121 LEU B O 1
ATOM 2059 N N . ARG B 1 122 ? 16.812 20.391 3.752 1 95.62 122 ARG B N 1
ATOM 2060 C CA . ARG B 1 122 ? 17.641 21 4.785 1 95.62 122 ARG B CA 1
ATOM 2061 C C . ARG B 1 122 ? 17.094 22.359 5.215 1 95.62 122 ARG B C 1
ATOM 2063 O O . ARG B 1 122 ? 17.359 22.812 6.328 1 95.62 122 ARG B O 1
ATOM 2070 N N . THR B 1 123 ? 16.391 22.953 4.359 1 95.25 123 THR B N 1
ATOM 2071 C CA . THR B 1 123 ? 15.891 24.297 4.656 1 95.25 123 THR B CA 1
ATOM 2072 C C . THR B 1 123 ? 14.367 24.281 4.727 1 95.25 123 THR B C 1
ATOM 2074 O O . THR B 1 123 ? 13.727 25.312 4.504 1 95.25 123 THR B O 1
ATOM 2077 N N . VAL B 1 124 ? 13.789 23.109 4.934 1 94.75 124 VAL B N 1
ATOM 2078 C CA . VAL B 1 124 ? 12.344 22.938 4.84 1 94.75 124 VAL B CA 1
ATOM 2079 C C . VAL B 1 124 ? 11.641 23.891 5.812 1 94.75 124 VAL B C 1
ATOM 2081 O O . VAL B 1 124 ? 10.555 24.391 5.52 1 94.75 124 VAL B O 1
ATOM 2084 N N . GLU B 1 125 ? 12.242 24.188 6.957 1 93.62 125 GLU B N 1
ATOM 2085 C CA . GLU B 1 125 ? 11.648 25.062 7.969 1 93.62 125 GLU B CA 1
ATOM 2086 C C . GLU B 1 125 ? 11.523 26.484 7.461 1 93.62 125 GLU B C 1
ATOM 2088 O O . GLU B 1 125 ? 10.734 27.281 7.996 1 93.62 125 GLU B O 1
ATOM 2093 N N . GLN B 1 126 ? 12.242 26.812 6.465 1 93.25 126 GLN B N 1
ATOM 2094 C CA . GLN B 1 126 ? 12.289 28.172 5.953 1 93.25 126 GLN B CA 1
ATOM 2095 C C . GLN B 1 126 ? 11.414 28.328 4.711 1 93.25 126 GLN B C 1
ATOM 2097 O O . GLN B 1 126 ? 11.281 29.422 4.164 1 93.25 126 GLN B O 1
ATOM 2102 N N . TRP B 1 127 ? 10.805 27.297 4.34 1 92.19 127 TRP B N 1
ATOM 2103 C CA . TRP B 1 127 ? 10.055 27.344 3.092 1 92.19 127 TRP B CA 1
ATOM 2104 C C . TRP B 1 127 ? 8.789 28.188 3.242 1 92.19 127 TRP B C 1
ATOM 2106 O O . TRP B 1 127 ? 8.008 27.969 4.172 1 92.19 127 TRP B O 1
ATOM 2116 N N . THR B 1 128 ? 8.586 29.141 2.42 1 87.5 128 THR B N 1
ATOM 2117 C CA . THR B 1 128 ? 7.305 29.812 2.266 1 87.5 128 THR B CA 1
ATOM 2118 C C . THR B 1 128 ? 6.477 29.156 1.165 1 87.5 128 THR B C 1
ATOM 2120 O O . THR B 1 128 ? 5.246 29.203 1.203 1 87.5 128 THR B O 1
ATOM 2123 N N . LYS B 1 129 ? 7.211 28.688 0.244 1 93.12 129 LYS B N 1
ATOM 2124 C CA . LYS B 1 129 ? 6.68 27.875 -0.85 1 93.12 129 LYS B CA 1
ATOM 2125 C C . LYS B 1 129 ? 7.578 26.672 -1.137 1 93.12 129 LYS B C 1
ATOM 2127 O O . LYS B 1 129 ? 8.781 26.719 -0.882 1 93.12 129 LYS B O 1
ATOM 2132 N N . VAL B 1 130 ? 7.039 25.641 -1.724 1 95.94 130 VAL B N 1
ATOM 2133 C CA . VAL B 1 130 ? 7.84 24.469 -2.051 1 95.94 130 VAL B CA 1
ATOM 2134 C C . VAL B 1 130 ? 8.789 24.781 -3.205 1 95.94 130 VAL B C 1
ATOM 2136 O O . VAL B 1 130 ? 8.344 25.219 -4.273 1 95.94 130 VAL B O 1
ATOM 2139 N N . PRO B 1 131 ? 10.008 24.609 -3.033 1 96.94 131 PRO B N 1
ATOM 2140 C CA . PRO B 1 131 ? 10.953 24.859 -4.125 1 96.94 131 PRO B CA 1
ATOM 2141 C C . PRO B 1 131 ? 10.711 23.969 -5.34 1 96.94 131 PRO B C 1
ATOM 2143 O O . PRO B 1 131 ? 10.375 22.797 -5.188 1 96.94 131 PRO B O 1
ATOM 2146 N N . PRO B 1 132 ? 10.953 24.547 -6.555 1 96.75 132 PRO B N 1
ATOM 2147 C CA . PRO B 1 132 ? 10.75 23.766 -7.773 1 96.75 132 PRO B CA 1
ATOM 2148 C C . PRO B 1 132 ? 11.57 22.469 -7.789 1 96.75 132 PRO B C 1
ATOM 2150 O O . PRO B 1 132 ? 11.117 21.453 -8.312 1 96.75 132 PRO B O 1
ATOM 2153 N N . ALA B 1 133 ? 12.742 22.484 -7.277 1 97.56 133 ALA B N 1
ATOM 2154 C CA . ALA B 1 133 ? 13.586 21.297 -7.223 1 97.56 133 ALA B CA 1
ATOM 2155 C C . ALA B 1 133 ? 12.922 20.203 -6.391 1 97.56 133 ALA B C 1
ATOM 2157 O O . ALA B 1 133 ? 12.914 19.031 -6.785 1 97.56 133 ALA B O 1
ATOM 2158 N N . ALA B 1 134 ? 12.422 20.531 -5.246 1 98 134 ALA B N 1
ATOM 2159 C CA . ALA B 1 134 ? 11.734 19.578 -4.383 1 98 134 ALA B CA 1
ATOM 2160 C C . ALA B 1 134 ? 10.5 19 -5.07 1 98 134 ALA B C 1
ATOM 2162 O O . ALA B 1 134 ? 10.219 17.812 -4.965 1 98 134 ALA B O 1
ATOM 2163 N N . ARG B 1 135 ? 9.805 19.859 -5.762 1 97.81 135 ARG B N 1
ATOM 2164 C CA . ARG B 1 135 ? 8.625 19.422 -6.496 1 97.81 135 ARG B CA 1
ATOM 2165 C C . ARG B 1 135 ? 8.992 18.438 -7.594 1 97.81 135 ARG B C 1
ATOM 2167 O O . ARG B 1 135 ? 8.32 17.422 -7.773 1 97.81 135 ARG B O 1
ATOM 2174 N N . SER B 1 136 ? 10.023 18.766 -8.328 1 98.25 136 SER B N 1
ATOM 2175 C CA . SER B 1 136 ? 10.477 17.875 -9.391 1 98.25 136 SER B CA 1
ATOM 2176 C C . SER B 1 136 ? 10.914 16.516 -8.828 1 98.25 136 SER B C 1
ATOM 2178 O O . SER B 1 136 ? 10.633 15.477 -9.422 1 98.25 136 SER B O 1
ATOM 2180 N N . MET B 1 137 ? 11.594 16.516 -7.719 1 98.56 137 MET B N 1
ATOM 2181 C CA . MET B 1 137 ? 12.039 15.281 -7.074 1 98.56 137 MET B CA 1
ATOM 2182 C C . MET B 1 137 ? 10.852 14.477 -6.559 1 98.56 137 MET B C 1
ATOM 2184 O O . MET B 1 137 ? 10.891 13.242 -6.57 1 98.56 137 MET B O 1
ATOM 2188 N N . ALA B 1 138 ? 9.836 15.164 -6.109 1 98.56 138 ALA B N 1
ATOM 2189 C CA . ALA B 1 138 ? 8.625 14.484 -5.66 1 98.56 138 ALA B CA 1
ATOM 2190 C C . ALA B 1 138 ? 7.922 13.789 -6.824 1 98.56 138 ALA B C 1
ATOM 2192 O O . ALA B 1 138 ? 7.438 12.664 -6.68 1 98.56 138 ALA B O 1
ATOM 2193 N N . VAL B 1 139 ? 7.836 14.469 -7.953 1 98.56 139 VAL B N 1
ATOM 2194 C CA . VAL B 1 139 ? 7.227 13.875 -9.141 1 98.56 139 VAL B CA 1
ATOM 2195 C C . VAL B 1 139 ? 8.016 12.641 -9.57 1 98.56 139 VAL B C 1
ATOM 2197 O O . VAL B 1 139 ? 7.434 11.594 -9.852 1 98.56 139 VAL B O 1
ATOM 2200 N N . LEU B 1 140 ? 9.312 12.781 -9.633 1 98.75 140 LEU B N 1
ATOM 2201 C CA . LEU B 1 140 ? 10.172 11.656 -9.977 1 98.75 140 LEU B CA 1
ATOM 2202 C C . LEU B 1 140 ? 9.984 10.508 -8.984 1 98.75 140 LEU B C 1
ATOM 2204 O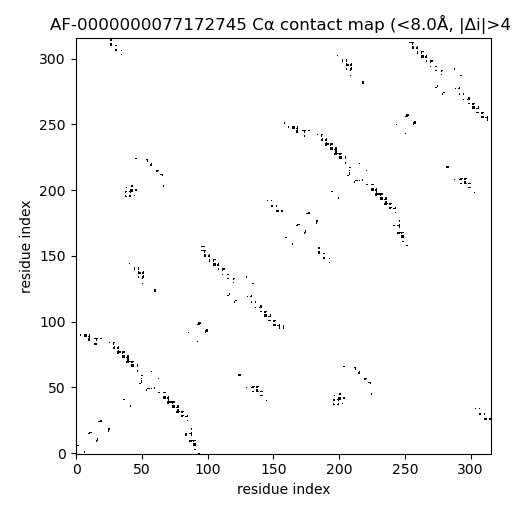 O . LEU B 1 140 ? 9.914 9.344 -9.383 1 98.75 140 LEU B O 1
ATOM 2208 N N . SER B 1 141 ? 9.93 10.844 -7.684 1 98.88 141 SER B N 1
ATOM 2209 C CA . SER B 1 141 ? 9.703 9.867 -6.629 1 98.88 141 SER B CA 1
ATOM 2210 C C . SER B 1 141 ? 8.406 9.094 -6.859 1 98.88 141 SER B C 1
ATOM 2212 O O . SER B 1 141 ? 8.383 7.867 -6.773 1 98.88 141 SER B O 1
ATOM 2214 N N . LEU B 1 142 ? 7.336 9.781 -7.191 1 98.69 142 LEU B N 1
ATOM 2215 C CA . LEU B 1 142 ? 6.047 9.148 -7.465 1 98.69 142 LEU B CA 1
ATOM 2216 C C . LEU B 1 142 ? 6.156 8.18 -8.641 1 98.69 142 LEU B C 1
ATOM 2218 O O . LEU B 1 142 ? 5.625 7.066 -8.578 1 98.69 142 LEU B O 1
ATOM 2222 N N . LEU B 1 143 ? 6.844 8.57 -9.664 1 98.75 143 LEU B N 1
ATOM 2223 C CA . LEU B 1 143 ? 7.008 7.742 -10.852 1 98.75 143 LEU B CA 1
ATOM 2224 C C . LEU B 1 143 ? 7.859 6.512 -10.539 1 98.75 143 LEU B C 1
ATOM 2226 O O . LEU B 1 143 ? 7.531 5.406 -10.969 1 98.75 143 LEU B O 1
ATOM 2230 N N . LEU B 1 144 ? 8.922 6.699 -9.812 1 98.88 144 LEU B N 1
ATOM 2231 C CA . LEU B 1 144 ? 9.828 5.605 -9.484 1 98.88 144 LEU B CA 1
ATOM 2232 C C . LEU B 1 144 ? 9.125 4.57 -8.602 1 98.88 144 LEU B C 1
ATOM 2234 O O . LEU B 1 144 ? 9.164 3.373 -8.898 1 98.88 144 LEU B O 1
ATOM 2238 N N . TRP B 1 145 ? 8.492 5.02 -7.566 1 98.81 145 TRP B N 1
ATOM 2239 C CA . TRP B 1 145 ? 7.832 4.078 -6.664 1 98.81 145 TRP B CA 1
ATOM 2240 C C . TRP B 1 145 ? 6.633 3.426 -7.344 1 98.81 145 TRP B C 1
ATOM 2242 O O . TRP B 1 145 ? 6.324 2.26 -7.082 1 98.81 145 TRP B O 1
ATOM 2252 N N . GLY B 1 146 ? 5.906 4.164 -8.227 1 98.75 146 GLY B N 1
ATOM 2253 C CA . GLY B 1 146 ? 4.902 3.529 -9.062 1 98.75 146 GLY B CA 1
ATOM 2254 C C . GLY B 1 146 ? 5.461 2.412 -9.922 1 98.75 146 GLY B C 1
ATOM 2255 O O . GLY B 1 146 ? 4.859 1.341 -10.023 1 98.75 146 GLY B O 1
ATOM 2256 N N . ALA B 1 147 ? 6.594 2.668 -10.539 1 98.81 147 ALA B N 1
ATOM 2257 C CA . ALA B 1 147 ? 7.242 1.667 -11.383 1 98.81 147 ALA B CA 1
ATOM 2258 C C . ALA B 1 147 ? 7.719 0.476 -10.555 1 98.81 147 ALA B C 1
ATOM 2260 O O . ALA B 1 147 ? 7.676 -0.666 -11.016 1 98.81 147 ALA B O 1
ATOM 2261 N N . VAL B 1 148 ? 8.227 0.701 -9.336 1 98.81 148 VAL B N 1
ATOM 2262 C CA . VAL B 1 148 ? 8.625 -0.373 -8.438 1 98.81 148 VAL B CA 1
ATOM 2263 C C . VAL B 1 148 ? 7.43 -1.282 -8.156 1 98.81 148 VAL B C 1
ATOM 2265 O O . VAL B 1 148 ? 7.559 -2.51 -8.172 1 98.81 148 VAL B O 1
ATOM 2268 N N . LEU B 1 149 ? 6.281 -0.667 -7.867 1 98.62 149 LEU B N 1
ATOM 2269 C CA . LEU B 1 149 ? 5.062 -1.422 -7.602 1 98.62 149 LEU B CA 1
ATOM 2270 C C . LEU B 1 149 ? 4.672 -2.264 -8.812 1 98.62 149 LEU B C 1
ATOM 2272 O O . LEU B 1 149 ? 4.336 -3.441 -8.672 1 98.62 149 LEU B O 1
ATOM 2276 N N . VAL B 1 150 ? 4.746 -1.676 -10 1 98.5 150 VAL B N 1
ATOM 2277 C CA . VAL B 1 150 ? 4.422 -2.375 -11.242 1 98.5 150 VAL B CA 1
ATOM 2278 C C . VAL B 1 150 ? 5.348 -3.578 -11.414 1 98.5 150 VAL B C 1
ATOM 2280 O O . VAL B 1 150 ? 4.883 -4.695 -11.641 1 98.5 150 VAL B O 1
ATOM 2283 N N . CYS B 1 151 ? 6.625 -3.361 -11.32 1 98.5 151 CYS B N 1
ATOM 2284 C CA . CYS B 1 151 ? 7.59 -4.445 -11.461 1 98.5 151 CYS B CA 1
ATOM 2285 C C . CYS B 1 151 ? 7.359 -5.523 -10.406 1 98.5 151 CYS B C 1
ATOM 2287 O O . CYS B 1 151 ? 7.516 -6.715 -10.688 1 98.5 151 CYS B O 1
ATOM 2289 N N . GLY B 1 152 ? 7.062 -5.09 -9.164 1 97.81 152 GLY B N 1
ATOM 2290 C CA . GLY B 1 152 ? 6.77 -6.059 -8.125 1 97.81 152 GLY B CA 1
ATOM 2291 C C . GLY B 1 152 ? 5.664 -7.027 -8.5 1 97.81 152 GLY B C 1
ATOM 2292 O O . GLY B 1 152 ? 5.789 -8.234 -8.289 1 97.81 152 GLY B O 1
ATOM 2293 N N . ARG B 1 153 ? 4.598 -6.523 -9.031 1 97.56 153 ARG B N 1
ATOM 2294 C CA . ARG B 1 153 ? 3.498 -7.395 -9.438 1 97.56 153 ARG B CA 1
ATOM 2295 C C . ARG B 1 153 ? 3.881 -8.234 -10.648 1 97.56 153 ARG B C 1
ATOM 2297 O O . ARG B 1 153 ? 3.475 -9.391 -10.758 1 97.56 153 ARG B O 1
ATOM 2304 N N . LEU B 1 154 ? 4.676 -7.746 -11.547 1 97.12 154 LEU B N 1
ATOM 2305 C CA . LEU B 1 154 ? 5.012 -8.406 -12.805 1 97.12 154 LEU B CA 1
ATOM 2306 C C . LEU B 1 154 ? 5.977 -9.562 -12.57 1 97.12 154 LEU B C 1
ATOM 2308 O O . LEU B 1 154 ? 6.164 -10.414 -13.445 1 97.12 154 LEU B O 1
ATOM 2312 N N . ILE B 1 155 ? 6.617 -9.602 -11.406 1 96.06 155 ILE B N 1
ATOM 2313 C CA . ILE B 1 155 ? 7.477 -10.727 -11.07 1 96.06 155 ILE B CA 1
ATOM 2314 C C . ILE B 1 155 ? 6.695 -12.031 -11.219 1 96.06 155 ILE B C 1
ATOM 2316 O O . ILE B 1 155 ? 7.246 -13.047 -11.648 1 96.06 155 ILE B O 1
ATOM 2320 N N . ALA B 1 156 ? 5.398 -12 -10.906 1 93.12 156 ALA B N 1
ATOM 2321 C CA . ALA B 1 156 ? 4.555 -13.188 -10.953 1 93.12 156 ALA B CA 1
ATOM 2322 C C . ALA B 1 156 ? 4.199 -13.555 -12.391 1 93.12 156 ALA B C 1
ATOM 2324 O O . ALA B 1 156 ? 3.717 -14.656 -12.656 1 93.12 156 ALA B O 1
ATOM 2325 N N . TYR B 1 157 ? 4.477 -12.664 -13.391 1 93.75 157 TYR B N 1
ATOM 2326 C CA . TYR B 1 157 ? 3.963 -12.883 -14.742 1 93.75 157 TYR B CA 1
ATOM 2327 C C . TYR B 1 157 ? 5.102 -13.07 -15.734 1 93.75 157 TYR B C 1
ATOM 2329 O O . TYR B 1 157 ? 4.871 -13.406 -16.891 1 93.75 157 TYR B O 1
ATOM 2337 N N . LEU B 1 158 ? 6.27 -12.789 -15.312 1 92.5 158 LEU B N 1
ATOM 2338 C CA . LEU B 1 158 ? 7.406 -12.859 -16.219 1 92.5 158 LEU B CA 1
ATOM 2339 C C . LEU B 1 158 ? 8.422 -13.891 -15.734 1 92.5 158 LEU B C 1
ATOM 2341 O O . LEU B 1 158 ? 8.5 -14.172 -14.539 1 92.5 158 LEU B O 1
#

Organism: Gloeobacter violaceus (strain ATCC 29082 / PCC 7421) (NCBI:txid251221)

Solvent-accessible surface area (backbone atoms only — not comparable to full-atom values): 15929 Å² total; per-residue (Å²): 125,80,57,68,66,59,31,52,53,44,29,63,34,67,69,20,40,48,32,68,68,34,87,58,47,43,61,50,40,49,46,50,22,51,52,19,40,27,42,14,53,18,29,47,45,53,52,25,40,42,49,66,60,43,59,75,85,54,60,63,48,67,47,46,71,43,33,48,58,49,18,52,54,22,39,52,48,20,51,54,33,44,51,52,54,39,29,47,41,28,58,64,46,68,68,24,66,38,44,51,50,26,53,54,36,49,53,52,42,49,50,52,50,51,50,41,57,75,43,62,54,71,50,40,85,71,52,90,61,77,52,69,68,52,26,52,51,24,53,51,44,48,52,31,55,50,48,30,53,47,24,58,61,38,44,82,76,93,125,79,56,69,65,60,32,52,51,43,31,64,34,67,70,19,41,48,32,66,68,34,85,58,46,43,60,50,40,49,47,50,23,52,53,19,41,27,41,14,52,18,28,49,46,52,53,26,40,43,50,67,59,44,58,76,85,53,60,63,46,68,48,46,71,43,34,48,59,49,18,52,54,22,40,51,48,21,51,53,33,44,50,52,55,37,30,46,40,29,59,64,47,69,69,24,66,37,43,50,50,25,53,52,34,49,51,50,41,49,52,52,49,52,50,41,55,75,42,63,55,71,49,41,85,70,53,90,62,79,51,69,67,52,26,52,52,25,54,50,42,48,52,33,54,51,49,31,52,48,23,58,60,39,44,82,76,95

Radius of gyration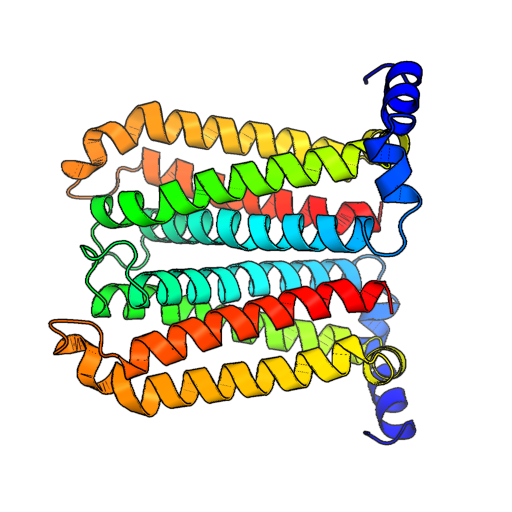: 20.87 Å; Cα contacts (8 Å, |Δi|>4): 353; chains: 2; bounding box: 54×56×46 Å

Secondary structure (DSSP, 8-state):
---HHHHHHHHTSHHHHHHHH-TTHHHHHHHHHHHHHHHHHHHHHHHHHHHHTS-TTS-HHHHHHHHHHHHHHHHHHHHHHHHHHHHHTHHHHHH-HHHHHHHHHHHHHHHHHHHHHHTGGGGGGG-SS--HHHHHHHHHHHHHHHHHHHHHHHTTT-/---HHHHHHHHTSHHHHHHHH-TTHHHHHHHHHHHHHHHHHHHHHHHHHHHHTS-TTS-HHHHHHHHHHHHHHHHHHHHHHHHHHHHHTHHHHHH-HHHHHHHHHHHHHHHHHHHHHHTGGGGGGG-SS--HHHHHHHHHHHHHHHHHHHHHHHTTT-

pLDDT: mean 94.51, std 6.62, range [50.19, 98.88]

Foldseek 3Di:
DPPPVVLVVLLPDPLLVCLQPDPCNVVVLVVQLVVLLCLQLVLLLVLLVVLLPPPVVDQNLVSCVPSVVSNVVSVVSNVVSVVSNCSNVVNLLVVQPLSVVLVVLVVVLVVLVVCCVVPQSVCSVVDPHRDPSSNVSSVSNNVSSVSSVVSVVCSVVD/DPPPVVLVVLCPDPLLVCCQVDPCNVVVLVVLLVVLLCLQLVLLLVLLVVLLPPPVVDQNLVSCVPSVVSNVVSVVSNVVSVVSNCSNVVNLLVVQPLSVVLVVLVVVLVVLVVCCVVPQSVCSVVDPHRDPSSNVSSVSNNVSSVSSVVSVVCSVVD

Sequence (316 aa):
MLPENWLRQLEQTAPAVALRQGVWLYPAVEIVHIAAFVLAVGAVALFDLRLVGLARALPVAPLARFLLPVAHSSFAAAALSGLMLFAADAAALAANPAFRVKLTLIALAGANAALLHAGPLRTVEQWTKVPPAARSMAVLSLLLWGAVLVCGRLIAYLMLPENWLRQLEQTAPAVALRQGVWLYPAVEIVHIAAFVLAVGAVALFDLRLVGLARALPVAPLARFLLPVAHSSFAAAALSGLMLFAADAAALAANPAFRVKLTLIALAGANAALLHAGPLRTVEQWTKVPPAARSMAVLSLLLWGAVLVCGRLIAYL